Protein AF-A0A060PS34-F1 (afdb_monomer)

Mean predicted aligned error: 9.75 Å

Radius of gyration: 33.92 Å; Cα contacts (8 Å, |Δi|>4): 231; chains: 1; bounding box: 106×24×111 Å

Solvent-accessible surface area (backbone atoms only — not comparable to full-atom values): 15757 Å² total; per-residue (Å²): 117,66,81,77,48,47,64,62,46,52,52,22,49,54,54,48,53,53,52,50,52,54,50,46,57,50,50,55,51,50,53,51,53,51,54,52,48,52,51,50,54,53,50,33,39,52,54,51,46,54,48,45,56,51,53,38,53,49,50,40,55,49,53,69,66,45,50,89,89,44,41,51,56,49,42,56,68,56,30,25,78,90,42,47,45,42,52,49,53,54,34,50,52,48,44,67,53,43,48,65,59,46,52,50,47,16,50,51,23,43,52,50,47,50,54,50,53,51,47,55,57,53,53,71,68,36,50,72,66,28,44,49,46,35,40,72,30,51,49,64,30,78,65,59,48,49,53,37,49,55,45,29,51,50,24,42,64,50,66,96,73,58,58,52,76,69,61,55,68,52,73,81,49,61,56,69,60,53,51,60,66,36,33,68,78,66,67,59,61,70,81,66,58,76,78,53,58,70,71,60,54,52,53,51,50,53,51,42,36,52,54,51,37,54,49,42,51,50,43,41,50,50,46,45,53,46,54,67,36,59,65,62,36,40,52,65,71,37,48,54,54,55,48,47,52,52,36,52,52,55,49,52,55,26,47,53,37,33,53,56,48,46,54,52,52,50,53,52,49,51,54,52,51,54,52,54,61,57,58,77,69,68,75,77,76,77,80,78,77,87,132

Sequence (291 aa):
MVYRQMPPAKQALQDINREMEYLNKTLEKRRKDIQDLNKEISQARIHLREFIIRYFSDLIRQVLGTSLETFNDFVTREIGDEYINMETRVKNEFEKQTQGISNEIAKIGTTFNADMSSFEKHAGALGKIGINLLKQSGFINATNIKL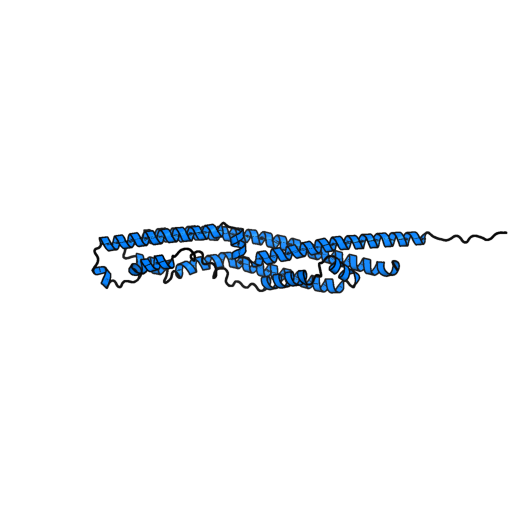ARDGIVAVGKFVGIDLALKFKPWGAVNLAGSINKALPLIGLAFEVWDSWKESQKIEKLEKAKEEMKSNFEEAKEQMIEFINDETRFKQTCFPMALELEKCIQTCEESVKKTQECAQGLEKWIQTGEDFIKGEDFIEVEPKRGMN

InterPro domains:
  IPR040576 Dynamin-like helical domain [PF18709] (2-263)

pLDDT: mean 80.73, std 15.39, range [42.91, 98.5]

Secondary structure (DSSP, 8-state):
-HHHHHHHHHHHHHHHHHHHHHHHHHHHHHHHHHHHHHHHHHHHHHHHHHHHHHHHHHHHHHHHH--TTTHHHHIIIII-GGGHHHHHHHHHHHHHHHHHHHHHHHHHHHHHHHHHHHHHHHHTTSHHHHHHHHHHTTTT-HHHHHHHHHHHHHHHT--S-SHHHH--GGGSS-HHHHHHHHHHHHH--HHHHTTS-HHHHHHHHHHHHHHHHHHHHHHHHHHHHHHH-HHHHHHHH-HHHHHHHHHHHHHHHHHHHHHHHHHHHHHHHHHHHHHHHHHTT----------

Nearest PDB structures (foldseek):
  4aur-assembly1_A  TM=6.061E-01  e=5.543E-06  Escherichia coli ETEC H10407
  7a0g-assembly1_GGG  TM=2.548E-01  e=6.048E-02  Serratia marcescens
  7a0g-assembly1_EEE  TM=2.205E-01  e=5.075E-02  Serratia marcescens
  6h2f-assembly1_G  TM=2.190E-01  e=5.302E-02  Aeromonas hydrophila subsp. hydrophila AL09-71
  2d1l-assembly1_A  TM=2.178E-01  e=5.662E-01 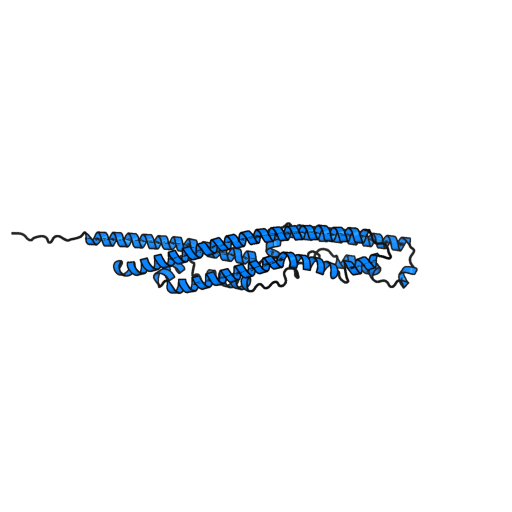 Mus musculus

Structure (mmCIF, N/CA/C/O backbone):
data_AF-A0A060PS34-F1
#
_entry.id   AF-A0A060PS34-F1
#
loop_
_atom_site.group_PDB
_atom_site.id
_atom_site.type_symbol
_atom_site.label_atom_id
_atom_site.label_alt_id
_atom_site.label_comp_id
_atom_site.label_asym_id
_atom_site.label_entity_id
_atom_site.label_seq_id
_atom_site.pdbx_PDB_ins_code
_atom_site.Cartn_x
_atom_site.Cartn_y
_atom_site.Cartn_z
_atom_site.occupancy
_atom_site.B_iso_or_equiv
_atom_site.auth_seq_id
_atom_site.auth_comp_id
_atom_site.auth_asym_id
_atom_site.auth_atom_id
_atom_site.pdbx_PDB_model_num
ATOM 1 N N . MET A 1 1 ? 32.633 -7.534 -44.579 1.00 60.66 1 MET A N 1
ATOM 2 C CA . MET A 1 1 ? 31.430 -7.806 -43.748 1.00 60.66 1 MET A CA 1
ATOM 3 C C . MET A 1 1 ? 31.218 -6.725 -42.683 1.00 60.66 1 MET A C 1
ATOM 5 O O . MET A 1 1 ? 30.099 -6.239 -42.578 1.00 60.66 1 MET A O 1
ATOM 9 N N . VAL A 1 2 ? 32.276 -6.290 -41.980 1.00 69.50 2 VAL A N 1
ATOM 10 C CA . VAL A 1 2 ? 32.255 -5.211 -40.964 1.00 69.50 2 VAL A CA 1
ATOM 11 C C . VAL A 1 2 ? 31.764 -3.861 -41.522 1.00 69.50 2 VAL A C 1
ATOM 13 O O . VAL A 1 2 ? 30.820 -3.297 -40.977 1.00 69.50 2 VAL A O 1
ATOM 16 N N . TYR A 1 3 ? 32.274 -3.415 -42.681 1.00 74.88 3 TYR A N 1
ATOM 17 C CA . TYR A 1 3 ? 31.850 -2.165 -43.346 1.00 74.88 3 TYR A CA 1
ATOM 18 C C . TYR A 1 3 ? 30.328 -2.013 -43.530 1.00 74.88 3 TYR A C 1
ATOM 20 O O . TYR A 1 3 ? 29.787 -0.927 -43.353 1.00 74.88 3 TYR A O 1
ATOM 28 N N . ARG A 1 4 ? 29.611 -3.099 -43.862 1.00 82.75 4 ARG A N 1
ATOM 29 C CA . ARG A 1 4 ? 28.153 -3.058 -44.097 1.00 82.75 4 ARG A CA 1
ATOM 30 C C . ARG A 1 4 ? 27.330 -3.028 -42.805 1.00 82.75 4 ARG A C 1
ATOM 32 O O . ARG A 1 4 ? 26.174 -2.628 -42.845 1.00 82.75 4 ARG A O 1
ATOM 39 N N . GLN A 1 5 ? 27.900 -3.475 -41.686 1.00 84.88 5 GLN A N 1
ATOM 40 C CA . GLN A 1 5 ? 27.206 -3.577 -40.397 1.00 84.88 5 GLN A CA 1
ATOM 41 C C . GLN A 1 5 ? 27.443 -2.358 -39.495 1.00 84.88 5 GLN A C 1
ATOM 43 O O . GLN A 1 5 ? 26.646 -2.120 -38.593 1.00 84.88 5 GLN A O 1
ATOM 48 N N . MET A 1 6 ? 28.482 -1.552 -39.746 1.00 87.12 6 MET A N 1
ATOM 49 C CA . MET A 1 6 ? 28.769 -0.367 -38.927 1.00 87.12 6 MET A CA 1
ATOM 50 C C . MET A 1 6 ? 27.673 0.711 -38.965 1.00 87.12 6 MET A C 1
ATOM 52 O O . MET A 1 6 ? 27.262 1.131 -37.885 1.00 87.12 6 MET A O 1
ATOM 56 N N . PRO A 1 7 ? 27.160 1.165 -40.131 1.00 90.38 7 PRO A N 1
ATOM 57 C CA . PRO A 1 7 ? 26.115 2.191 -40.146 1.00 90.38 7 PRO A CA 1
ATOM 58 C C . PRO A 1 7 ? 24.850 1.811 -39.351 1.00 90.38 7 PRO A C 1
ATOM 60 O O . PRO A 1 7 ? 24.453 2.593 -38.487 1.00 90.38 7 PRO A O 1
ATOM 63 N N . PRO A 1 8 ? 24.239 0.619 -39.536 1.00 89.94 8 PRO A N 1
ATOM 64 C CA . PRO A 1 8 ? 23.069 0.244 -38.744 1.00 89.94 8 PRO A CA 1
ATOM 65 C C . PRO A 1 8 ? 23.403 -0.014 -37.266 1.00 89.94 8 PRO A C 1
ATOM 67 O O . PRO A 1 8 ? 22.544 0.204 -36.417 1.00 89.94 8 PRO A O 1
ATOM 70 N N . ALA A 1 9 ? 24.627 -0.444 -36.930 1.00 89.69 9 ALA A N 1
ATOM 71 C CA . ALA A 1 9 ? 25.056 -0.604 -35.539 1.00 89.69 9 ALA A CA 1
ATOM 72 C C . ALA A 1 9 ? 25.176 0.743 -34.810 1.00 89.69 9 ALA A C 1
ATOM 74 O O . ALA A 1 9 ? 24.712 0.861 -33.679 1.00 89.69 9 ALA A O 1
ATOM 75 N N . LYS A 1 10 ? 25.739 1.766 -35.468 1.00 91.94 10 LYS A N 1
ATOM 76 C CA . LYS A 1 10 ? 25.814 3.137 -34.938 1.00 91.94 10 LYS A CA 1
ATOM 77 C C . LYS A 1 10 ? 24.431 3.725 -34.697 1.00 91.94 10 LYS A C 1
ATOM 79 O O . LYS A 1 10 ? 24.190 4.263 -33.622 1.00 91.94 10 LYS A O 1
ATOM 84 N N . GLN A 1 11 ? 23.529 3.568 -35.666 1.00 91.81 11 GLN A N 1
ATOM 85 C CA . GLN A 1 11 ? 22.147 4.022 -35.531 1.00 91.81 11 GLN A CA 1
ATOM 86 C C . GLN A 1 11 ? 21.456 3.334 -34.344 1.00 91.81 11 GLN A C 1
ATOM 88 O O . GLN A 1 11 ? 20.926 4.006 -33.467 1.00 91.81 11 GLN A O 1
ATOM 93 N N . ALA A 1 12 ? 21.546 2.002 -34.255 1.00 90.75 12 ALA A N 1
ATOM 94 C CA . ALA A 1 12 ? 20.953 1.248 -33.152 1.00 90.75 12 ALA A CA 1
ATOM 95 C C . ALA A 1 12 ? 21.525 1.650 -31.781 1.00 90.75 12 ALA A C 1
ATOM 97 O O . ALA A 1 12 ? 20.771 1.746 -30.816 1.00 90.75 12 ALA A O 1
ATOM 98 N N . LEU A 1 13 ? 22.837 1.899 -31.688 1.00 92.56 13 LEU A N 1
ATOM 99 C CA . LEU A 1 13 ? 23.475 2.366 -30.456 1.00 92.56 13 LEU A CA 1
ATOM 100 C C . LEU A 1 13 ? 22.963 3.754 -30.044 1.00 92.56 13 LEU A C 1
ATOM 102 O O . LEU A 1 13 ? 22.638 3.959 -28.877 1.00 92.56 13 LEU A O 1
ATOM 106 N N . GLN A 1 14 ? 22.864 4.691 -30.992 1.00 93.12 14 GLN A N 1
ATOM 107 C CA . GLN A 1 14 ? 22.327 6.030 -30.738 1.00 93.12 14 GLN A CA 1
ATOM 108 C C . GLN A 1 14 ? 20.876 5.973 -30.254 1.00 93.12 14 GLN A C 1
ATOM 110 O O . GLN A 1 14 ? 20.544 6.591 -29.240 1.00 93.12 14 GLN A O 1
ATOM 115 N N . ASP A 1 15 ? 20.034 5.196 -30.936 1.00 91.31 15 ASP A N 1
ATOM 116 C CA . ASP A 1 15 ? 18.619 5.074 -30.591 1.00 91.31 15 ASP A CA 1
ATOM 117 C C . ASP A 1 15 ? 18.430 4.404 -29.218 1.00 91.31 15 ASP A C 1
ATOM 119 O O . ASP A 1 15 ? 17.660 4.895 -28.394 1.00 91.31 15 ASP A O 1
ATOM 123 N N . ILE A 1 16 ? 19.189 3.342 -28.912 1.00 91.00 16 ILE A N 1
ATOM 124 C CA . ILE A 1 16 ? 19.159 2.693 -27.590 1.00 91.00 16 ILE A CA 1
ATOM 125 C C . ILE A 1 16 ? 19.606 3.649 -26.489 1.00 91.00 16 ILE A C 1
ATOM 127 O O . ILE A 1 16 ? 18.944 3.728 -25.456 1.00 91.00 16 ILE A O 1
ATOM 131 N N . ASN A 1 17 ? 20.711 4.371 -26.682 1.00 92.44 17 ASN A N 1
ATOM 132 C CA . ASN A 1 17 ? 21.216 5.292 -25.666 1.00 92.44 17 ASN A CA 1
ATOM 133 C C . ASN A 1 17 ? 20.192 6.386 -25.352 1.00 92.44 17 ASN A C 1
ATOM 135 O O . ASN A 1 17 ? 19.955 6.682 -24.180 1.00 92.44 17 ASN A O 1
ATOM 139 N N . ARG A 1 18 ? 19.525 6.919 -26.382 1.00 91.75 18 ARG A N 1
ATOM 140 C CA . ARG A 1 18 ? 18.446 7.897 -26.222 1.00 91.75 18 ARG A CA 1
ATOM 141 C C . ARG A 1 18 ? 17.270 7.336 -25.418 1.00 91.75 18 ARG A C 1
ATOM 143 O O . ARG A 1 18 ? 16.795 7.998 -24.496 1.00 91.75 18 ARG A O 1
ATOM 150 N N . GLU A 1 19 ? 16.809 6.129 -25.742 1.00 89.19 19 GLU A N 1
ATOM 151 C CA . GLU A 1 19 ? 15.697 5.493 -25.024 1.00 89.19 19 GLU A CA 1
ATOM 152 C C . GLU A 1 19 ? 16.067 5.146 -23.572 1.00 89.19 19 GLU A C 1
ATOM 154 O O . GLU A 1 19 ? 15.269 5.370 -22.663 1.00 89.19 19 GLU A O 1
ATOM 159 N N . MET A 1 20 ? 17.292 4.669 -23.318 1.00 90.06 20 MET A N 1
ATOM 160 C CA . MET A 1 20 ? 17.775 4.390 -21.959 1.00 90.06 20 MET A CA 1
ATOM 161 C C . MET A 1 20 ? 17.919 5.662 -21.119 1.00 90.06 20 MET A C 1
ATOM 163 O O . MET A 1 20 ? 17.635 5.640 -19.922 1.00 90.06 20 MET A O 1
ATOM 167 N N . GLU A 1 21 ? 18.341 6.779 -21.714 1.00 92.31 21 GLU A N 1
ATOM 168 C CA . GLU A 1 21 ? 18.409 8.067 -21.021 1.00 92.31 21 GLU A CA 1
ATOM 169 C C . GLU A 1 21 ? 17.011 8.568 -20.630 1.00 92.31 21 GLU A C 1
ATOM 171 O O . GLU A 1 21 ? 16.792 8.977 -19.487 1.00 92.31 21 GLU A O 1
ATOM 176 N N . TYR A 1 22 ? 16.051 8.501 -21.559 1.00 90.50 22 TYR A N 1
ATOM 177 C CA . TYR A 1 22 ? 14.661 8.863 -21.287 1.00 90.50 22 TYR A CA 1
ATOM 178 C C . TYR A 1 22 ? 14.065 7.995 -20.174 1.00 90.50 22 TYR A C 1
ATOM 180 O O . TYR A 1 22 ? 13.490 8.512 -19.215 1.00 90.50 22 TYR A O 1
ATOM 188 N N . LEU A 1 23 ? 14.253 6.679 -20.267 1.00 89.19 23 LEU A N 1
ATOM 189 C CA . LEU A 1 23 ? 13.725 5.735 -19.296 1.00 89.19 23 LEU A CA 1
ATOM 190 C C . LEU A 1 23 ? 14.360 5.916 -17.909 1.00 89.19 23 LEU A C 1
ATOM 192 O O . LEU A 1 23 ? 13.640 5.890 -16.914 1.00 89.19 23 LEU A O 1
ATOM 196 N N . ASN A 1 24 ? 15.666 6.191 -17.823 1.00 91.19 24 ASN A N 1
ATOM 197 C CA . ASN A 1 24 ? 16.319 6.526 -16.553 1.00 91.19 24 ASN A CA 1
ATOM 198 C C . ASN A 1 24 ? 15.714 7.771 -15.899 1.00 91.19 24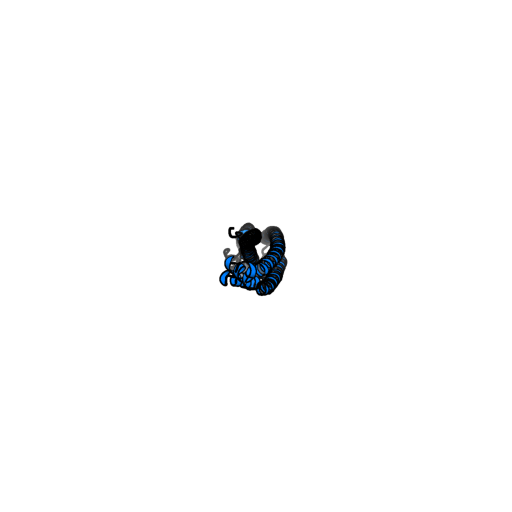 ASN A C 1
ATOM 200 O O . ASN A 1 24 ? 15.366 7.722 -14.723 1.00 91.19 24 ASN A O 1
ATOM 204 N N . LYS A 1 25 ? 15.516 8.858 -16.656 1.00 93.19 25 LYS A N 1
ATOM 205 C CA . LYS A 1 25 ? 14.870 10.082 -16.143 1.00 93.19 25 LYS A CA 1
ATOM 206 C C . LYS A 1 25 ? 13.463 9.801 -15.612 1.00 93.19 25 LYS A C 1
ATOM 208 O O . LYS A 1 25 ? 13.062 10.333 -14.576 1.00 93.19 25 LYS A O 1
ATOM 213 N N . THR A 1 26 ? 12.714 8.945 -16.303 1.00 90.50 26 THR A N 1
ATOM 214 C CA . THR A 1 26 ? 11.402 8.488 -15.841 1.00 90.50 26 THR A CA 1
ATOM 215 C C . THR A 1 26 ? 11.514 7.706 -14.534 1.00 90.50 26 THR A C 1
ATOM 217 O O . THR A 1 26 ? 10.794 8.013 -13.589 1.00 90.50 26 THR A O 1
ATOM 220 N N . LEU A 1 27 ? 12.426 6.737 -14.439 1.00 91.12 27 LEU A N 1
ATOM 221 C CA . LEU A 1 27 ? 12.608 5.913 -13.239 1.00 91.12 27 LEU A CA 1
ATOM 222 C C . LEU A 1 27 ? 13.081 6.736 -12.033 1.00 91.12 27 LEU A C 1
ATOM 224 O O . LEU A 1 27 ? 12.557 6.561 -10.937 1.00 91.12 27 LEU A O 1
ATOM 228 N N . GLU A 1 28 ? 13.971 7.710 -12.230 1.00 94.81 28 GLU A N 1
ATOM 229 C CA . GLU A 1 28 ? 14.359 8.678 -11.194 1.00 94.81 28 GLU A CA 1
ATOM 230 C C . GLU A 1 28 ? 13.154 9.459 -10.660 1.00 94.81 28 GLU A C 1
ATOM 232 O O . GLU A 1 28 ? 12.988 9.606 -9.446 1.00 94.81 28 GLU A O 1
ATOM 237 N N . LYS A 1 29 ? 12.267 9.911 -11.556 1.00 94.81 29 LYS A N 1
ATOM 238 C CA . LYS A 1 29 ? 11.015 10.558 -11.159 1.00 94.81 29 LYS A CA 1
ATOM 239 C C . LYS A 1 29 ? 10.118 9.603 -10.368 1.00 94.81 29 LYS A C 1
ATOM 241 O O . LYS A 1 29 ? 9.616 9.995 -9.320 1.00 94.81 29 LYS A O 1
ATOM 246 N N . ARG A 1 30 ? 9.962 8.347 -10.805 1.00 91.88 30 ARG A N 1
ATOM 247 C CA . ARG A 1 30 ? 9.149 7.347 -10.088 1.00 91.88 30 ARG A CA 1
ATOM 248 C C . ARG A 1 30 ? 9.718 6.995 -8.718 1.00 91.88 30 ARG A C 1
ATOM 250 O O . ARG A 1 30 ? 8.948 6.864 -7.776 1.00 91.88 30 ARG A O 1
ATOM 257 N N . ARG A 1 31 ? 11.043 6.925 -8.560 1.00 93.81 31 ARG A N 1
ATOM 258 C CA . ARG A 1 31 ? 11.682 6.782 -7.240 1.00 93.81 31 ARG A CA 1
ATOM 259 C C . ARG A 1 31 ? 11.315 7.927 -6.308 1.00 93.81 31 ARG A C 1
ATOM 261 O O . ARG A 1 31 ? 11.028 7.684 -5.139 1.00 93.81 31 ARG A O 1
ATOM 268 N N . LYS A 1 32 ? 11.305 9.161 -6.813 1.00 96.25 32 LYS A N 1
ATOM 269 C CA . LYS A 1 32 ? 10.876 10.319 -6.027 1.00 96.25 32 LYS A CA 1
ATOM 270 C C . LYS A 1 32 ? 9.395 10.223 -5.650 1.00 96.25 32 LYS A C 1
ATOM 272 O O . LYS A 1 32 ? 9.074 10.405 -4.481 1.00 96.25 32 LYS A O 1
ATOM 277 N N . ASP A 1 33 ? 8.533 9.852 -6.597 1.00 95.25 33 ASP A N 1
ATOM 278 C CA . ASP A 1 33 ? 7.103 9.635 -6.340 1.00 95.25 33 ASP A CA 1
ATOM 279 C C . ASP A 1 33 ? 6.894 8.580 -5.224 1.00 95.25 33 ASP A C 1
ATOM 281 O O . ASP A 1 33 ? 6.124 8.795 -4.292 1.00 95.25 33 ASP A O 1
ATOM 285 N N . ILE A 1 34 ? 7.644 7.470 -5.253 1.00 93.19 34 ILE A N 1
ATOM 286 C CA . ILE A 1 34 ? 7.642 6.438 -4.201 1.00 93.19 34 ILE A CA 1
ATOM 287 C C . ILE A 1 34 ? 8.139 6.979 -2.850 1.00 93.19 34 ILE A C 1
ATOM 289 O O . ILE A 1 34 ? 7.580 6.659 -1.800 1.00 93.19 34 ILE A O 1
ATOM 293 N N . GLN A 1 35 ? 9.207 7.779 -2.837 1.00 95.56 35 GLN A N 1
ATOM 294 C CA . GLN A 1 35 ? 9.715 8.383 -1.602 1.00 95.56 35 GLN A CA 1
ATOM 295 C C . GLN A 1 35 ? 8.683 9.313 -0.966 1.00 95.56 35 GLN A C 1
ATOM 297 O O . GLN A 1 35 ? 8.526 9.305 0.254 1.00 95.56 35 GLN A O 1
ATOM 302 N N . ASP A 1 36 ? 7.980 10.096 -1.780 1.00 96.94 36 ASP A N 1
ATOM 303 C CA . ASP A 1 36 ? 6.932 10.991 -1.306 1.00 96.94 36 ASP A CA 1
ATOM 304 C C . ASP A 1 36 ? 5.713 10.196 -0.803 1.00 96.94 36 ASP A C 1
ATOM 306 O O . ASP A 1 36 ? 5.251 10.463 0.307 1.00 96.94 36 ASP A O 1
ATOM 310 N N . LEU A 1 37 ? 5.306 9.117 -1.488 1.00 95.31 37 LEU A N 1
ATOM 311 C CA . LEU A 1 37 ? 4.296 8.175 -0.977 1.00 95.31 37 LEU A CA 1
ATOM 312 C C . LEU A 1 37 ? 4.668 7.593 0.394 1.00 95.31 37 LEU A C 1
ATOM 314 O O . LEU A 1 37 ? 3.829 7.526 1.289 1.00 95.31 37 LEU A O 1
ATOM 318 N N . ASN A 1 38 ? 5.924 7.185 0.597 1.00 95.19 38 ASN A N 1
ATOM 319 C CA . ASN A 1 38 ? 6.366 6.645 1.887 1.00 95.19 38 ASN A CA 1
ATOM 320 C C . ASN A 1 38 ? 6.264 7.690 3.016 1.00 95.19 38 ASN A C 1
ATOM 322 O O . ASN A 1 38 ? 5.924 7.344 4.150 1.00 95.19 38 ASN A O 1
ATOM 326 N N . LYS A 1 39 ? 6.485 8.979 2.716 1.00 97.38 39 LYS A N 1
ATOM 327 C CA . LYS A 1 39 ? 6.254 10.065 3.684 1.00 97.38 39 LYS A CA 1
ATOM 328 C C . LYS A 1 39 ? 4.769 10.223 3.997 1.00 97.38 39 LYS A C 1
ATOM 330 O O . LYS A 1 39 ? 4.425 10.348 5.169 1.00 97.38 39 LYS A O 1
ATOM 335 N N . GLU A 1 40 ? 3.899 10.186 2.989 1.00 96.75 40 GLU A N 1
ATOM 336 C CA . GLU A 1 40 ? 2.447 10.270 3.190 1.00 96.75 40 GLU A CA 1
ATOM 337 C C . GLU A 1 40 ? 1.914 9.094 4.017 1.00 96.75 40 GLU A C 1
ATOM 339 O O . GLU A 1 40 ? 1.155 9.305 4.961 1.00 96.75 40 GLU A O 1
ATOM 344 N N . ILE A 1 41 ? 2.379 7.868 3.747 1.00 95.00 41 ILE A N 1
ATOM 345 C CA . ILE A 1 41 ? 2.056 6.673 4.545 1.00 95.00 41 ILE A CA 1
ATOM 346 C C . ILE A 1 41 ? 2.485 6.867 6.003 1.00 95.00 41 ILE A C 1
ATOM 348 O O . ILE A 1 41 ? 1.725 6.553 6.921 1.00 95.00 41 ILE A O 1
ATOM 352 N N . SER A 1 42 ? 3.680 7.414 6.236 1.00 97.38 42 SER A N 1
ATOM 353 C CA . SER A 1 42 ? 4.163 7.716 7.587 1.00 97.38 42 SER A CA 1
ATOM 354 C C . SER A 1 42 ? 3.273 8.741 8.305 1.00 97.38 42 SER A C 1
ATOM 356 O O . SER A 1 42 ? 2.900 8.531 9.459 1.00 97.38 42 SER A O 1
ATOM 358 N N . GLN A 1 43 ? 2.840 9.801 7.613 1.00 98.00 43 GLN A N 1
ATOM 359 C CA . GLN A 1 43 ? 1.912 10.790 8.176 1.00 98.00 43 GLN A CA 1
ATOM 360 C C . GLN A 1 43 ? 0.529 10.200 8.472 1.00 98.00 43 GLN A C 1
ATOM 362 O O . GLN A 1 43 ? -0.000 10.402 9.564 1.00 98.00 43 GLN A O 1
ATOM 367 N N . ALA A 1 44 ? -0.030 9.400 7.560 1.00 95.81 44 ALA A N 1
ATOM 368 C CA . ALA A 1 44 ? -1.297 8.707 7.784 1.00 95.81 44 ALA A CA 1
ATOM 369 C C . ALA A 1 44 ? -1.244 7.822 9.040 1.00 95.81 44 ALA A C 1
ATOM 371 O O . ALA A 1 44 ? -2.179 7.822 9.839 1.00 95.81 44 ALA A O 1
ATOM 372 N N . ARG A 1 45 ? -0.125 7.122 9.277 1.00 96.06 45 ARG A N 1
ATOM 373 C CA . ARG A 1 45 ? 0.081 6.328 10.501 1.00 96.06 45 ARG A CA 1
ATOM 374 C C . ARG A 1 45 ? 0.081 7.184 11.762 1.00 96.06 45 ARG A C 1
ATOM 376 O O . ARG A 1 45 ? -0.470 6.756 12.774 1.00 96.06 45 ARG A O 1
ATOM 383 N N . ILE A 1 46 ? 0.697 8.366 11.730 1.00 98.12 46 ILE A N 1
ATOM 384 C CA . ILE A 1 46 ? 0.695 9.295 12.870 1.00 98.12 46 ILE A CA 1
ATOM 385 C C . ILE A 1 46 ? -0.740 9.738 13.173 1.00 98.12 46 ILE A C 1
ATOM 387 O O . ILE A 1 46 ? -1.194 9.574 14.304 1.00 98.12 46 ILE A O 1
ATOM 391 N N . HIS A 1 47 ? -1.484 10.194 12.163 1.00 98.00 47 HIS A N 1
ATOM 392 C CA . HIS A 1 47 ? -2.871 10.631 12.346 1.00 98.00 47 HIS A CA 1
ATOM 393 C C . HIS A 1 47 ? -3.787 9.509 12.842 1.00 98.00 47 HIS A C 1
ATOM 395 O O . HIS A 1 47 ? -4.584 9.723 13.755 1.00 98.00 47 HIS A O 1
ATOM 401 N N . LEU A 1 48 ? -3.653 8.298 12.291 1.00 95.44 48 LEU A N 1
ATOM 402 C CA . LEU A 1 48 ? -4.416 7.139 12.758 1.00 95.44 48 LEU A CA 1
ATOM 403 C C . LEU A 1 48 ? -4.098 6.822 14.218 1.00 95.44 48 LEU A C 1
ATOM 405 O O . LEU A 1 48 ? -5.009 6.602 15.008 1.00 95.44 48 LEU A O 1
ATOM 409 N N . ARG A 1 49 ? -2.820 6.853 14.608 1.00 96.88 49 ARG A N 1
ATOM 410 C CA . ARG A 1 49 ? -2.403 6.616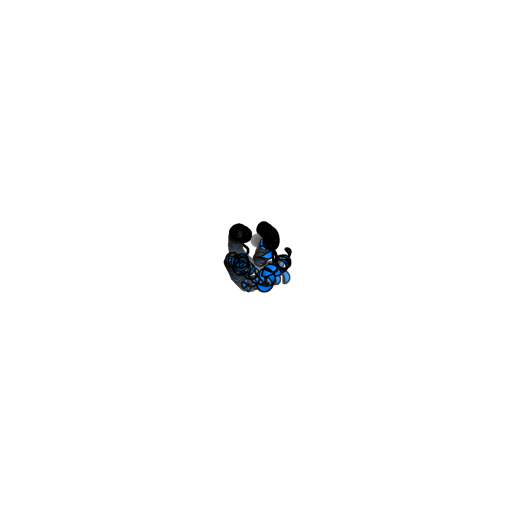 15.995 1.00 96.88 49 ARG A CA 1
ATOM 411 C C . ARG A 1 49 ? -3.026 7.629 16.953 1.00 96.88 49 ARG A C 1
ATOM 413 O O . ARG A 1 49 ? -3.552 7.242 17.994 1.00 96.88 49 ARG A O 1
ATOM 420 N N . GLU A 1 50 ? -2.995 8.910 16.597 1.00 98.44 50 GLU A N 1
ATOM 421 C CA . GLU A 1 50 ? -3.602 9.978 17.395 1.00 98.44 50 GLU A CA 1
ATOM 422 C C . GLU A 1 50 ? -5.117 9.812 17.516 1.00 98.44 50 GLU A C 1
ATOM 424 O O . GLU A 1 50 ? -5.663 9.942 18.615 1.00 98.44 50 GLU A O 1
ATOM 429 N N . PHE A 1 51 ? -5.790 9.487 16.410 1.00 97.56 51 PHE A N 1
ATOM 430 C CA . PHE A 1 51 ? -7.222 9.213 16.402 1.00 97.56 51 PHE A CA 1
ATOM 431 C C . PHE A 1 51 ? -7.574 8.027 17.304 1.00 97.56 51 PHE A C 1
ATOM 433 O O . PHE A 1 51 ? -8.428 8.174 18.174 1.00 97.56 51 PHE A O 1
ATOM 440 N N . ILE A 1 52 ? -6.895 6.884 17.153 1.00 94.69 52 ILE A N 1
ATOM 441 C CA . ILE A 1 52 ? -7.158 5.671 17.941 1.00 94.69 52 ILE A CA 1
ATOM 442 C C . ILE A 1 52 ? -6.949 5.929 19.435 1.00 94.69 52 ILE A C 1
ATOM 444 O O . ILE A 1 52 ? -7.808 5.576 20.243 1.00 94.69 52 ILE A O 1
ATOM 448 N N . ILE A 1 53 ? -5.853 6.597 19.815 1.00 97.69 53 ILE A N 1
ATOM 449 C CA . ILE A 1 53 ? -5.587 6.941 21.217 1.00 97.69 53 ILE A CA 1
ATOM 450 C C . ILE A 1 53 ? -6.723 7.793 21.783 1.00 97.69 53 ILE A C 1
ATOM 452 O O . ILE A 1 53 ? -7.238 7.471 22.854 1.00 97.69 53 ILE A O 1
ATOM 456 N N . ARG A 1 54 ? -7.126 8.862 21.086 1.00 98.50 54 ARG A N 1
ATOM 457 C CA . ARG A 1 54 ? -8.184 9.765 21.563 1.00 98.50 54 ARG A CA 1
ATOM 458 C C . ARG A 1 54 ? -9.537 9.069 21.622 1.00 98.50 54 ARG A C 1
ATOM 460 O O . ARG A 1 54 ? -10.164 9.068 22.674 1.00 98.50 54 ARG A O 1
ATOM 467 N N . TYR A 1 55 ? -9.943 8.427 20.530 1.00 97.12 55 TYR A N 1
ATOM 468 C CA . TYR A 1 55 ? -11.253 7.803 20.399 1.00 97.12 55 TYR A CA 1
ATOM 469 C C . TYR A 1 55 ? -11.494 6.738 21.474 1.00 97.12 55 TYR A C 1
ATOM 471 O O . TYR A 1 55 ? -12.480 6.816 22.204 1.00 97.12 55 TYR A O 1
ATOM 479 N N . PHE A 1 56 ? -10.564 5.796 21.652 1.00 94.62 56 PHE A N 1
ATOM 480 C CA . PHE A 1 56 ? -10.728 4.750 22.663 1.00 94.62 56 PHE A CA 1
ATOM 481 C C . PHE A 1 56 ? -10.584 5.278 24.094 1.00 94.62 56 PHE A C 1
ATOM 483 O O . PHE A 1 56 ? -11.285 4.803 24.985 1.00 94.62 56 PHE A O 1
ATOM 490 N N . SER A 1 57 ? -9.738 6.286 24.333 1.00 97.38 57 SER A N 1
ATOM 491 C CA . SER A 1 57 ? -9.666 6.929 25.654 1.00 97.38 57 SER A CA 1
ATOM 492 C C . SER A 1 57 ? -10.977 7.638 26.006 1.00 97.38 57 SER A C 1
ATOM 494 O O . SER A 1 57 ? -11.418 7.579 27.153 1.00 97.38 57 SER A O 1
ATOM 496 N N . ASP A 1 58 ? -11.634 8.258 25.024 1.00 98.31 58 ASP A N 1
ATOM 497 C CA . ASP A 1 58 ? -12.947 8.872 25.203 1.00 98.31 58 ASP A CA 1
ATOM 498 C C . ASP A 1 58 ? -14.055 7.838 25.418 1.00 98.31 58 ASP A C 1
ATOM 500 O O . ASP A 1 58 ? -14.919 8.071 26.262 1.00 98.31 58 ASP A O 1
ATOM 504 N N . LEU A 1 59 ? -14.034 6.693 24.726 1.00 94.94 59 LEU A N 1
ATOM 505 C CA . LEU A 1 59 ? -14.967 5.589 24.991 1.00 94.94 59 LEU A CA 1
ATOM 506 C C . LEU A 1 59 ? -14.818 5.056 26.421 1.00 94.94 59 LEU A C 1
ATOM 508 O O . LEU A 1 59 ? -15.816 4.905 27.122 1.00 94.94 59 LEU A O 1
ATOM 512 N N . ILE A 1 60 ? -13.579 4.835 26.877 1.00 95.75 60 ILE A N 1
ATOM 513 C CA . ILE A 1 60 ? -13.281 4.394 28.248 1.00 95.75 60 ILE A CA 1
ATOM 514 C C . ILE A 1 60 ? -13.781 5.427 29.265 1.00 95.75 60 ILE A C 1
ATOM 516 O O . ILE A 1 60 ? -14.468 5.085 30.225 1.00 95.75 60 ILE A O 1
ATOM 520 N N . ARG A 1 61 ? -13.482 6.712 29.051 1.00 98.19 61 ARG A N 1
ATOM 521 C CA . ARG A 1 61 ? -13.933 7.784 29.947 1.00 98.19 61 ARG A CA 1
ATOM 522 C C . ARG A 1 61 ? -15.458 7.872 30.002 1.00 98.19 61 ARG A C 1
ATOM 524 O O . ARG A 1 61 ? -16.011 8.088 31.077 1.00 98.19 61 ARG A O 1
ATOM 531 N N . GLN A 1 62 ? -16.127 7.729 28.859 1.00 96.69 62 GLN A N 1
ATOM 532 C CA . GLN A 1 62 ? -17.582 7.779 28.776 1.00 96.69 62 GLN A CA 1
ATOM 533 C C . GLN A 1 62 ? -18.224 6.587 29.485 1.00 96.69 62 GLN A C 1
ATOM 535 O O . GLN A 1 62 ? -19.047 6.818 30.365 1.00 96.69 62 GLN A O 1
ATOM 540 N N . VAL A 1 63 ? -17.808 5.348 29.187 1.00 92.31 63 VAL A N 1
ATOM 541 C CA . VAL A 1 63 ? -18.396 4.147 29.807 1.00 92.31 63 VAL A CA 1
ATOM 542 C C . VAL A 1 63 ? -18.197 4.135 31.320 1.00 92.31 63 VAL A C 1
ATOM 544 O O . VAL A 1 63 ? -19.120 3.817 32.057 1.00 92.31 63 VAL A O 1
ATOM 547 N N . LEU A 1 64 ? -17.033 4.560 31.822 1.00 95.06 64 LEU A N 1
ATOM 548 C CA . LEU A 1 64 ? -16.788 4.653 33.265 1.00 95.06 64 LEU A CA 1
ATOM 549 C C . LEU A 1 64 ? -17.646 5.735 33.943 1.00 95.06 64 LEU A C 1
ATOM 551 O O . LEU A 1 64 ? -17.947 5.622 35.132 1.00 95.06 64 LEU A O 1
ATOM 555 N N . GLY A 1 65 ? -18.060 6.760 33.193 1.00 95.12 65 GLY A N 1
ATOM 556 C CA . GLY A 1 65 ? -18.882 7.867 33.678 1.00 95.12 65 GLY A CA 1
ATOM 557 C C . GLY A 1 65 ? -20.393 7.625 33.636 1.00 95.12 65 GLY A C 1
ATOM 558 O O . GLY A 1 65 ? -21.134 8.448 34.169 1.00 95.12 65 GLY A O 1
ATOM 559 N N . THR A 1 66 ? -20.873 6.538 33.024 1.00 91.94 66 THR A N 1
ATOM 560 C CA . THR A 1 66 ? -22.315 6.260 32.948 1.00 91.94 66 THR A CA 1
ATOM 561 C C . THR A 1 66 ? -22.885 5.761 34.276 1.00 91.94 66 THR A C 1
ATOM 563 O O . THR A 1 66 ? -22.244 4.983 34.993 1.00 91.94 66 THR A O 1
ATOM 566 N N . SER A 1 67 ? -24.129 6.154 34.533 1.00 89.19 67 SER A N 1
ATOM 567 C CA . SER A 1 67 ? -25.048 5.595 35.528 1.00 89.19 67 SER A CA 1
ATOM 568 C C . SER A 1 67 ? -25.958 4.524 34.908 1.00 89.19 67 SER A C 1
ATOM 570 O O . SER A 1 67 ? -25.923 4.293 33.698 1.00 89.19 67 SER A O 1
ATOM 572 N N . LEU A 1 68 ? -26.818 3.904 35.721 1.00 82.88 68 LEU A N 1
ATOM 573 C CA . LEU A 1 68 ? -27.832 2.949 35.254 1.00 82.88 68 LEU A CA 1
ATOM 574 C C . LEU A 1 68 ? -28.748 3.545 34.175 1.00 82.88 68 LEU A C 1
ATOM 576 O O . LEU A 1 68 ? -29.061 2.880 33.192 1.00 82.88 68 LEU A O 1
ATOM 580 N N . GLU A 1 69 ? -29.126 4.812 34.325 1.00 84.94 69 GLU A N 1
ATOM 581 C CA . GLU A 1 69 ? -30.042 5.517 33.424 1.00 84.94 69 GLU A CA 1
ATOM 582 C C . GLU A 1 69 ? -29.379 5.927 32.104 1.00 84.94 69 GLU A C 1
ATOM 584 O O . GLU A 1 69 ? -30.057 6.108 31.097 1.00 84.94 69 GLU A O 1
ATOM 589 N N . THR A 1 70 ? -28.055 6.099 32.103 1.00 89.06 70 THR A N 1
ATOM 590 C CA . THR A 1 70 ? -27.303 6.669 30.970 1.00 89.06 70 THR A CA 1
ATOM 591 C C . THR A 1 70 ? -26.452 5.644 30.224 1.00 89.06 70 THR A C 1
ATOM 593 O O . THR A 1 70 ? -26.004 5.916 29.111 1.00 89.06 70 THR A O 1
ATOM 596 N N . PHE A 1 71 ? -26.257 4.447 30.785 1.00 84.94 71 PHE A N 1
ATOM 597 C CA . PHE A 1 71 ? -25.470 3.381 30.161 1.00 84.94 71 PHE A CA 1
ATOM 598 C C . PHE A 1 71 ? -26.030 2.959 28.799 1.00 84.94 71 PHE A C 1
ATOM 600 O O . PHE A 1 71 ? -25.275 2.829 27.837 1.00 84.94 71 PHE A O 1
ATOM 607 N N . ASN A 1 72 ? -27.352 2.802 28.687 1.00 81.81 72 ASN A N 1
ATOM 608 C CA . ASN A 1 72 ? -27.967 2.379 27.429 1.00 81.81 72 ASN A CA 1
ATOM 609 C C . ASN A 1 72 ? -27.858 3.448 26.323 1.00 81.81 72 ASN A C 1
ATOM 611 O O . ASN A 1 72 ? -27.633 3.118 25.159 1.00 81.81 72 ASN A O 1
ATOM 615 N N . ASP A 1 73 ? -27.943 4.734 26.685 1.00 87.38 73 ASP A N 1
ATOM 616 C CA . ASP A 1 73 ? -27.707 5.837 25.741 1.00 87.38 73 ASP A CA 1
ATOM 617 C C . ASP A 1 73 ? -26.271 5.793 25.198 1.00 87.38 73 ASP A C 1
ATOM 619 O O . ASP A 1 73 ? -26.061 5.843 23.985 1.00 87.38 73 ASP A O 1
ATOM 623 N N . PHE A 1 74 ? -25.282 5.599 26.080 1.00 90.19 74 PHE A N 1
ATOM 624 C CA . PHE A 1 74 ? -23.886 5.424 25.675 1.00 90.19 74 PHE A CA 1
ATOM 625 C C . PHE A 1 74 ? -23.710 4.239 24.720 1.00 90.19 74 PHE A C 1
ATOM 627 O O . PHE A 1 74 ? -23.110 4.400 23.656 1.00 90.19 74 PHE A O 1
ATOM 634 N N . VAL A 1 75 ? -24.246 3.064 25.068 1.00 84.12 75 VAL A N 1
ATOM 635 C CA . VAL A 1 75 ? -24.135 1.868 24.223 1.00 84.12 75 VAL A CA 1
ATOM 636 C C . VAL A 1 75 ? -24.766 2.117 22.857 1.00 84.12 75 VAL A C 1
ATOM 638 O O . VAL A 1 75 ? -24.109 1.906 21.842 1.00 84.12 75 VAL A O 1
ATOM 641 N N . THR A 1 76 ? -25.991 2.636 22.811 1.00 83.69 76 THR A N 1
ATOM 642 C CA . THR A 1 76 ? -26.705 2.896 21.552 1.00 83.69 76 THR A CA 1
ATOM 643 C C . THR A 1 76 ? -25.948 3.897 20.675 1.00 83.69 76 THR A C 1
ATOM 645 O O . THR A 1 76 ? -25.774 3.683 19.473 1.00 83.69 76 THR A O 1
ATOM 648 N N . ARG A 1 77 ? -25.463 4.996 21.263 1.00 89.19 77 ARG A N 1
ATOM 649 C CA . ARG A 1 77 ? -24.868 6.112 20.517 1.00 89.19 77 ARG A CA 1
ATOM 650 C C . ARG A 1 77 ? -23.422 5.864 20.101 1.00 89.19 77 ARG A C 1
ATOM 652 O O . ARG A 1 77 ? -23.045 6.183 18.972 1.00 89.19 77 ARG A O 1
ATOM 659 N N . GLU A 1 78 ? -22.600 5.347 21.008 1.00 90.50 78 GLU A N 1
ATOM 660 C CA . GLU A 1 78 ? -21.159 5.211 20.781 1.00 90.50 78 GLU A CA 1
ATOM 661 C C . GLU A 1 78 ? -20.790 3.851 20.196 1.00 90.50 78 GLU A C 1
ATOM 663 O O . GLU A 1 78 ? -19.926 3.779 19.321 1.00 90.50 78 GLU A O 1
ATOM 668 N N . ILE A 1 79 ? -21.454 2.786 20.652 1.00 85.06 79 ILE A N 1
ATOM 669 C CA . ILE A 1 79 ? -21.119 1.410 20.278 1.00 85.06 79 ILE A CA 1
ATOM 670 C C . ILE A 1 79 ? -22.011 0.945 19.126 1.00 85.06 79 ILE A C 1
ATOM 672 O O . ILE A 1 79 ? -21.498 0.532 18.087 1.00 85.06 79 ILE A O 1
ATOM 676 N N . GLY A 1 80 ? -23.325 1.131 19.252 1.00 80.12 80 GLY A N 1
ATOM 677 C CA . GLY A 1 80 ? -24.334 0.638 18.318 1.00 80.12 80 GLY A CA 1
ATOM 678 C C . GLY A 1 80 ? -24.576 -0.867 18.451 1.00 80.12 80 GLY A C 1
ATOM 679 O O . GLY A 1 80 ? -23.766 -1.597 19.032 1.00 80.12 80 GLY A O 1
ATOM 680 N N . ASP A 1 81 ? -25.696 -1.325 17.892 1.00 73.25 81 ASP A N 1
ATOM 681 C CA . ASP A 1 81 ? -26.007 -2.752 17.788 1.00 73.25 81 ASP A CA 1
ATOM 682 C C . ASP A 1 81 ? -24.884 -3.467 17.049 1.00 73.25 81 ASP A C 1
ATOM 684 O O . ASP A 1 81 ? -24.412 -2.984 16.018 1.00 73.25 81 ASP A O 1
ATOM 688 N N . GLU A 1 82 ? -24.426 -4.587 17.611 1.00 70.19 82 GLU A N 1
ATOM 689 C CA . GLU A 1 82 ? -23.267 -5.313 17.089 1.00 70.19 82 GLU A CA 1
ATOM 690 C C . GLU A 1 82 ? -22.113 -4.357 16.739 1.00 70.19 82 GLU A C 1
ATOM 692 O O . GLU A 1 82 ? -21.544 -4.450 15.659 1.00 70.19 82 GLU A O 1
ATOM 697 N N . TYR A 1 83 ? -21.797 -3.397 17.629 1.00 76.25 83 TYR A N 1
ATOM 698 C CA . TYR A 1 83 ? -20.629 -2.500 17.543 1.00 76.25 83 TYR A CA 1
ATOM 699 C C . TYR A 1 83 ? -20.530 -1.655 16.255 1.00 76.25 83 TYR A C 1
ATOM 701 O O . TYR A 1 83 ? -19.480 -1.063 15.975 1.00 76.25 83 TYR A O 1
ATOM 709 N N . ILE A 1 84 ? -21.618 -1.539 15.489 1.00 77.38 84 ILE A N 1
ATOM 710 C CA . ILE A 1 84 ? -21.583 -0.969 14.142 1.00 77.38 84 ILE A CA 1
ATOM 711 C C . ILE A 1 84 ? -21.178 0.507 14.109 1.00 77.38 84 ILE A C 1
ATOM 713 O O . ILE A 1 84 ? -20.489 0.935 13.179 1.00 77.38 84 ILE A O 1
ATOM 717 N N . ASN A 1 85 ? -21.540 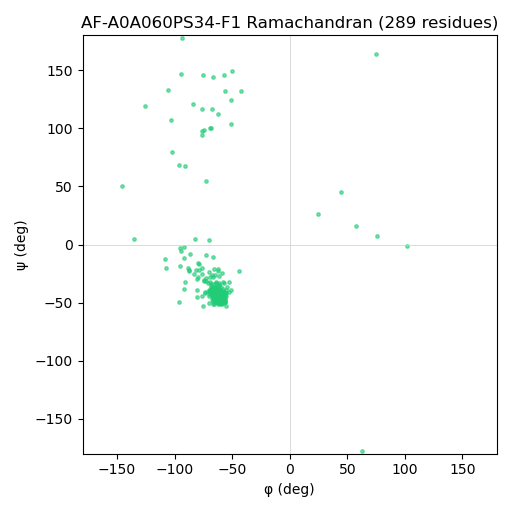1.294 15.127 1.00 85.56 85 ASN A N 1
ATOM 718 C CA . ASN A 1 85 ? -21.179 2.713 15.183 1.00 85.56 85 ASN A CA 1
ATOM 719 C C . ASN A 1 85 ? -19.676 2.877 15.429 1.00 85.56 85 ASN A C 1
ATOM 721 O O . ASN A 1 85 ? -19.029 3.700 14.775 1.00 85.56 85 ASN A O 1
ATOM 725 N N . MET A 1 86 ? -19.113 2.073 16.332 1.00 85.38 86 MET A N 1
ATOM 726 C CA . MET A 1 86 ? -17.682 2.073 16.630 1.00 85.38 86 MET A CA 1
ATOM 727 C C . MET A 1 86 ? -16.857 1.573 15.438 1.00 85.38 86 MET A C 1
ATOM 729 O O . MET A 1 86 ? -15.908 2.244 15.026 1.00 85.38 86 MET A O 1
ATOM 733 N N . GLU A 1 87 ? -17.247 0.439 14.846 1.00 80.81 87 GLU A N 1
ATOM 734 C CA . GLU A 1 87 ? -16.611 -0.122 13.648 1.00 80.81 87 GLU A CA 1
ATOM 735 C C . GLU A 1 87 ? -16.607 0.896 12.504 1.00 80.81 87 GLU A C 1
ATOM 737 O O . GLU A 1 87 ? -15.559 1.177 11.918 1.00 80.81 87 GLU A O 1
ATOM 742 N N . THR A 1 88 ? -17.757 1.520 12.240 1.00 84.50 88 THR A N 1
ATOM 743 C CA . THR A 1 88 ? -17.898 2.518 11.175 1.00 84.50 88 THR A CA 1
ATOM 744 C C . THR A 1 88 ? -17.002 3.732 11.412 1.00 84.50 88 THR A C 1
ATOM 746 O O . THR A 1 88 ? -16.351 4.200 10.481 1.00 84.50 88 THR A O 1
ATOM 749 N N . ARG A 1 89 ? -16.908 4.243 12.647 1.00 90.12 89 ARG A N 1
ATOM 750 C CA . ARG A 1 89 ? -16.041 5.393 12.967 1.00 90.12 89 ARG A CA 1
ATOM 751 C C . ARG A 1 89 ? -14.566 5.086 12.730 1.00 90.12 89 ARG A C 1
ATOM 753 O O . ARG A 1 89 ? -13.878 5.899 12.116 1.00 90.12 89 ARG A O 1
ATOM 760 N N . VAL A 1 90 ? -14.092 3.923 13.181 1.00 87.94 90 VAL A N 1
ATOM 761 C CA . VAL A 1 90 ? -12.703 3.498 12.955 1.00 87.94 90 VAL A CA 1
ATOM 762 C C . VAL A 1 90 ? -12.443 3.321 11.464 1.00 87.94 90 VAL A C 1
ATOM 764 O O . VAL A 1 90 ? -11.489 3.891 10.935 1.00 87.94 90 VAL A O 1
ATOM 767 N N . LYS A 1 91 ? -13.319 2.592 10.769 1.00 84.38 91 LYS A N 1
ATOM 768 C CA . LYS A 1 91 ? -13.214 2.352 9.330 1.00 84.38 91 LYS A CA 1
ATOM 769 C C . LYS A 1 91 ? -13.157 3.658 8.533 1.00 84.38 91 LYS A C 1
ATOM 771 O O . LYS A 1 91 ? -12.275 3.813 7.693 1.00 84.38 91 LYS A O 1
ATOM 776 N N . ASN A 1 92 ? -14.039 4.609 8.832 1.00 87.69 92 ASN A N 1
ATOM 777 C CA . ASN A 1 92 ? -14.080 5.901 8.150 1.00 87.69 92 ASN A CA 1
ATOM 778 C C . ASN A 1 92 ? -12.781 6.695 8.335 1.00 87.69 92 ASN A C 1
ATOM 780 O O . ASN A 1 92 ? -12.333 7.347 7.394 1.00 87.69 92 ASN A O 1
ATOM 784 N N . GLU A 1 93 ? -12.150 6.647 9.515 1.00 92.31 93 GLU A N 1
ATOM 785 C CA . GLU A 1 93 ? -10.863 7.325 9.699 1.00 92.31 93 GLU A CA 1
ATOM 786 C C . GLU A 1 93 ? -9.747 6.631 8.904 1.00 92.31 93 GLU A C 1
ATOM 788 O O . GLU A 1 93 ? -8.945 7.311 8.266 1.00 92.31 93 GLU A O 1
ATOM 793 N N . PHE A 1 94 ? -9.723 5.295 8.858 1.00 88.69 94 PHE A N 1
ATOM 794 C CA . PHE A 1 94 ? -8.807 4.566 7.974 1.00 88.69 94 PHE A CA 1
ATOM 795 C C . PHE A 1 94 ? -9.002 4.958 6.508 1.00 88.69 94 PHE A C 1
ATOM 797 O O . PHE A 1 94 ? -8.029 5.297 5.836 1.00 88.69 94 PHE A O 1
ATOM 804 N N . GLU A 1 95 ? -10.234 4.976 6.004 1.00 86.50 95 GLU A N 1
ATOM 805 C CA . GLU A 1 95 ? -10.527 5.401 4.629 1.00 86.50 95 GLU A CA 1
ATOM 806 C C . GLU A 1 95 ? -10.061 6.841 4.382 1.00 86.50 95 GLU A C 1
ATOM 808 O O . GLU A 1 95 ? -9.325 7.108 3.432 1.00 86.50 95 GLU A O 1
ATOM 813 N N . LYS A 1 96 ? -10.387 7.763 5.289 1.00 90.75 96 LYS A N 1
ATOM 814 C CA . LYS A 1 96 ? -9.983 9.170 5.208 1.00 90.75 96 LYS A CA 1
ATOM 815 C C . LYS A 1 96 ? -8.466 9.355 5.134 1.00 90.75 96 LYS A C 1
ATOM 817 O O . LYS A 1 96 ? -8.003 10.188 4.358 1.00 90.75 96 LYS A O 1
ATOM 822 N N . GLN A 1 97 ? -7.694 8.594 5.910 1.00 92.06 97 GLN A N 1
ATOM 823 C CA . GLN A 1 97 ? -6.231 8.708 5.932 1.00 92.06 97 GLN A CA 1
ATOM 824 C C . GLN A 1 97 ? -5.547 7.960 4.774 1.00 92.06 97 GLN A C 1
ATOM 826 O O . GLN A 1 97 ? -4.419 8.289 4.418 1.00 92.06 97 GLN A O 1
ATOM 831 N N . THR A 1 98 ? -6.203 6.967 4.162 1.00 88.00 98 THR A N 1
ATOM 832 C CA . THR A 1 98 ? -5.581 6.083 3.153 1.00 88.00 98 THR A CA 1
ATOM 833 C C . THR A 1 98 ? -6.044 6.342 1.716 1.00 88.00 98 THR A C 1
ATOM 835 O O . THR A 1 98 ? -5.329 5.991 0.772 1.00 88.00 98 THR A O 1
ATOM 838 N N . GLN A 1 99 ? -7.199 6.983 1.509 1.00 86.69 99 GLN A N 1
ATOM 839 C CA . GLN A 1 99 ? -7.781 7.182 0.177 1.00 86.69 99 GLN A CA 1
ATOM 840 C C . GLN A 1 99 ? -6.908 8.060 -0.729 1.00 86.69 99 GLN A C 1
ATOM 842 O O . GLN A 1 99 ? -6.704 7.724 -1.895 1.00 86.69 99 GLN A O 1
ATOM 847 N N . GLY A 1 100 ? -6.381 9.173 -0.207 1.00 90.19 100 GLY A N 1
ATOM 848 C CA . GLY A 1 100 ? -5.520 10.079 -0.978 1.00 90.19 100 GLY A CA 1
ATOM 849 C C . GLY A 1 100 ? -4.262 9.375 -1.488 1.00 90.19 100 GLY A C 1
ATOM 850 O O . GLY A 1 100 ? -3.966 9.414 -2.680 1.00 90.19 100 GLY A O 1
ATOM 851 N N . ILE A 1 101 ? -3.610 8.625 -0.600 1.00 92.00 101 ILE A N 1
ATOM 852 C CA . ILE A 1 101 ? -2.421 7.822 -0.902 1.00 92.00 101 ILE A CA 1
ATOM 853 C C . ILE A 1 101 ? -2.752 6.759 -1.957 1.00 92.00 101 ILE A C 1
ATOM 855 O O . ILE A 1 101 ? -2.019 6.585 -2.928 1.00 92.00 101 ILE A O 1
ATOM 859 N N . SER A 1 102 ? -3.890 6.075 -1.810 1.00 88.44 102 SER A N 1
ATOM 860 C CA . SER A 1 102 ? -4.349 5.066 -2.773 1.00 88.44 102 SER A CA 1
ATOM 861 C C . SER A 1 102 ? -4.566 5.654 -4.170 1.00 88.44 102 SER A C 1
ATOM 863 O O . SER A 1 102 ? -4.185 5.038 -5.167 1.00 88.44 102 SER A O 1
ATOM 865 N N . ASN A 1 103 ? -5.130 6.862 -4.253 1.00 89.00 103 ASN A N 1
ATOM 866 C CA . ASN A 1 103 ? -5.325 7.563 -5.521 1.00 89.00 103 ASN A CA 1
ATOM 867 C C . ASN A 1 103 ? -3.984 7.937 -6.173 1.00 89.00 103 ASN A C 1
ATOM 869 O O . ASN A 1 103 ? -3.821 7.766 -7.383 1.00 89.00 103 ASN A O 1
ATOM 873 N N . GLU A 1 104 ? -3.012 8.412 -5.391 1.00 91.50 104 GLU A N 1
ATOM 874 C CA . GLU A 1 104 ? -1.678 8.731 -5.910 1.00 91.50 104 GLU A CA 1
ATOM 875 C C . GLU A 1 104 ? -0.926 7.469 -6.363 1.00 91.50 104 GLU A C 1
ATOM 877 O O . GLU A 1 104 ? -0.339 7.480 -7.445 1.00 91.50 104 GLU A O 1
ATOM 882 N N . ILE A 1 105 ? -1.034 6.341 -5.647 1.00 90.38 105 ILE A N 1
ATOM 883 C CA . ILE A 1 105 ? -0.505 5.041 -6.103 1.00 90.38 105 ILE A CA 1
ATOM 884 C C . ILE A 1 105 ? -1.080 4.669 -7.479 1.00 90.38 105 ILE A C 1
ATOM 886 O O . ILE A 1 105 ? -0.323 4.348 -8.401 1.00 90.38 105 ILE A O 1
ATOM 890 N N . ALA A 1 106 ? -2.404 4.750 -7.651 1.00 86.56 106 ALA A N 1
ATOM 891 C CA . ALA A 1 106 ? -3.066 4.420 -8.915 1.00 86.56 106 ALA A CA 1
ATOM 892 C C . ALA A 1 106 ? -2.630 5.352 -10.061 1.00 86.56 106 ALA A C 1
ATOM 894 O O . ALA A 1 106 ? -2.402 4.910 -11.193 1.00 86.56 106 ALA A O 1
ATOM 895 N N . LYS A 1 107 ? -2.459 6.645 -9.772 1.00 90.69 107 LYS A N 1
ATOM 896 C CA . LYS A 1 107 ? -1.968 7.651 -10.721 1.00 90.69 107 LYS A CA 1
ATOM 897 C C . LYS A 1 107 ? -0.517 7.404 -11.125 1.00 90.69 107 LYS A C 1
ATOM 899 O O . LYS A 1 107 ? -0.208 7.472 -12.318 1.00 90.69 107 LYS A O 1
ATOM 904 N N . ILE A 1 108 ? 0.365 7.086 -10.177 1.00 90.31 108 ILE A N 1
ATOM 905 C CA . ILE A 1 108 ? 1.762 6.749 -10.473 1.00 90.31 108 ILE A CA 1
ATOM 906 C C . ILE A 1 108 ? 1.813 5.476 -11.315 1.00 90.31 108 ILE A C 1
ATOM 908 O O . ILE A 1 108 ? 2.461 5.484 -12.359 1.00 90.31 108 ILE A O 1
ATOM 912 N N . GLY A 1 109 ? 1.068 4.432 -10.939 1.00 88.00 109 GLY A N 1
ATOM 913 C CA . GLY A 1 109 ? 0.961 3.201 -11.724 1.00 88.00 109 GLY A CA 1
ATOM 914 C C . GLY A 1 109 ? 0.465 3.455 -13.149 1.00 88.00 109 GLY A C 1
ATOM 915 O O . GLY A 1 109 ? 1.098 3.031 -14.110 1.00 88.00 109 GLY A O 1
ATOM 916 N N . THR A 1 110 ? -0.610 4.228 -13.317 1.00 87.38 110 THR A N 1
ATOM 917 C CA . THR A 1 110 ? -1.155 4.567 -14.644 1.00 87.38 110 THR A CA 1
ATOM 918 C C . THR A 1 110 ? -0.157 5.346 -15.496 1.00 87.38 110 THR A C 1
ATOM 920 O O . THR A 1 110 ? 0.020 5.048 -16.678 1.00 87.38 110 THR A O 1
ATOM 923 N N . THR A 1 111 ? 0.523 6.331 -14.906 1.00 89.12 111 THR A N 1
ATOM 924 C CA . THR A 1 111 ? 1.504 7.137 -15.643 1.00 89.12 111 THR A CA 1
ATOM 925 C C . THR A 1 111 ? 2.730 6.299 -16.001 1.00 89.12 111 THR A C 1
ATOM 927 O O . THR A 1 111 ? 3.199 6.357 -17.131 1.00 89.12 111 THR A O 1
ATOM 930 N N . PHE A 1 112 ? 3.199 5.452 -15.083 1.00 89.19 112 PHE A N 1
ATOM 931 C CA . PHE A 1 112 ? 4.299 4.531 -15.346 1.00 89.19 112 PHE A CA 1
ATOM 932 C C . PHE A 1 112 ? 3.944 3.510 -16.439 1.00 89.19 112 PHE A C 1
ATOM 934 O O . PHE A 1 112 ? 4.765 3.235 -17.310 1.00 89.19 112 PHE A O 1
ATOM 941 N N . ASN A 1 113 ? 2.699 3.022 -16.481 1.00 84.94 113 ASN A N 1
ATOM 942 C CA . ASN A 1 113 ? 2.210 2.167 -17.566 1.00 84.94 113 ASN A CA 1
ATOM 943 C C . ASN A 1 113 ? 2.292 2.855 -18.933 1.00 84.94 113 ASN A C 1
ATOM 945 O O . ASN A 1 113 ? 2.647 2.231 -19.935 1.00 84.94 113 ASN A O 1
ATOM 949 N N . ALA A 1 114 ? 1.926 4.138 -18.978 1.00 87.00 114 ALA A N 1
ATOM 950 C CA . ALA A 1 114 ? 1.983 4.934 -20.195 1.00 87.00 114 ALA A CA 1
ATOM 951 C C . ALA A 1 114 ? 3.434 5.132 -20.653 1.00 87.00 114 ALA A C 1
ATOM 953 O O . ALA A 1 114 ? 3.726 4.936 -21.834 1.00 87.00 114 ALA A O 1
ATOM 954 N N . ASP A 1 115 ? 4.345 5.423 -19.719 1.00 86.81 115 ASP A N 1
ATOM 955 C CA . ASP A 1 115 ? 5.778 5.529 -20.003 1.00 86.81 115 ASP A CA 1
ATOM 956 C C . ASP A 1 115 ? 6.324 4.205 -20.571 1.00 86.81 115 ASP A C 1
ATOM 958 O O . ASP A 1 115 ? 7.027 4.206 -21.584 1.00 86.81 115 ASP A O 1
ATOM 962 N N . MET A 1 116 ? 5.942 3.062 -19.984 1.00 84.19 116 MET A N 1
ATOM 963 C CA . MET A 1 116 ? 6.370 1.738 -20.458 1.00 84.19 116 MET A CA 1
ATOM 964 C C . MET A 1 116 ? 5.794 1.407 -21.830 1.00 84.19 116 MET A C 1
ATOM 966 O O . MET A 1 116 ? 6.511 0.917 -22.696 1.00 84.19 116 MET A O 1
ATOM 970 N N . SER A 1 117 ? 4.528 1.740 -22.071 1.00 83.75 117 SER A N 1
ATOM 971 C CA . SER A 1 117 ? 3.895 1.549 -23.381 1.00 83.75 117 SER A CA 1
ATOM 972 C C . SER A 1 117 ? 4.575 2.395 -24.467 1.00 83.75 117 SER A C 1
ATOM 974 O O . SER A 1 117 ? 4.731 1.945 -25.605 1.00 83.75 117 SER A O 1
ATOM 976 N N . SER A 1 118 ? 5.007 3.618 -24.131 1.00 85.44 118 SER A N 1
ATOM 977 C CA . SER A 1 118 ? 5.779 4.462 -25.050 1.00 85.44 118 SER A CA 1
ATOM 978 C C . SER A 1 118 ? 7.146 3.855 -25.348 1.00 85.44 118 SER A C 1
ATOM 980 O O . SER A 1 118 ? 7.540 3.791 -26.514 1.00 85.44 118 SER A O 1
ATOM 982 N N . PHE A 1 119 ? 7.839 3.362 -24.318 1.00 85.19 119 PHE A N 1
ATOM 983 C CA . PHE A 1 119 ? 9.105 2.658 -24.489 1.00 85.19 119 PHE A CA 1
ATOM 984 C C . PHE A 1 119 ? 8.942 1.416 -25.377 1.00 85.19 119 PHE A C 1
ATOM 986 O O . PHE A 1 119 ? 9.693 1.255 -26.330 1.00 85.19 119 PHE A O 1
ATOM 993 N N . GLU A 1 120 ? 7.940 0.563 -25.137 1.00 81.31 120 GLU A N 1
ATOM 994 C CA . GLU A 1 120 ? 7.678 -0.630 -25.957 1.00 81.31 120 GLU A CA 1
ATOM 995 C C . GLU A 1 120 ? 7.479 -0.277 -27.439 1.00 81.31 120 GLU A C 1
ATOM 997 O O . GLU A 1 120 ? 8.023 -0.942 -28.327 1.00 81.31 120 GLU A O 1
ATOM 1002 N N . LYS A 1 121 ? 6.742 0.805 -27.718 1.00 84.06 121 LYS A N 1
ATOM 1003 C CA . LYS A 1 121 ? 6.524 1.298 -29.082 1.00 84.06 121 LYS A CA 1
ATOM 1004 C C . LYS A 1 121 ? 7.833 1.731 -29.748 1.00 84.06 121 LYS A C 1
ATOM 1006 O O . LYS A 1 121 ? 8.053 1.392 -30.910 1.00 84.06 121 LYS A O 1
ATOM 1011 N N . HIS A 1 122 ? 8.691 2.466 -29.040 1.00 83.69 122 HIS A N 1
ATOM 1012 C CA . HIS A 1 122 ? 9.988 2.899 -29.568 1.00 83.69 122 HIS A CA 1
ATOM 1013 C C . HIS A 1 122 ? 10.975 1.736 -29.698 1.00 83.69 122 HIS A C 1
ATOM 1015 O O . HIS A 1 122 ? 11.649 1.614 -30.719 1.00 83.69 122 HIS A O 1
ATOM 1021 N N . ALA A 1 123 ? 10.991 0.818 -28.731 1.00 81.25 123 ALA A N 1
ATOM 1022 C CA . ALA A 1 123 ? 11.800 -0.394 -28.753 1.00 81.25 123 ALA A CA 1
ATOM 1023 C C . ALA A 1 123 ? 11.504 -1.263 -29.988 1.00 81.25 123 ALA A C 1
ATOM 1025 O O . ALA A 1 123 ? 12.422 -1.801 -30.608 1.00 81.25 123 ALA A O 1
ATOM 1026 N N . GLY A 1 124 ? 10.233 -1.346 -30.399 1.00 78.88 124 GLY A N 1
ATOM 1027 C CA . GLY A 1 124 ? 9.823 -2.018 -31.635 1.00 78.88 124 GLY A CA 1
ATOM 1028 C C . GLY A 1 124 ? 10.391 -1.393 -32.918 1.00 78.88 124 GLY A C 1
ATOM 1029 O O . GLY A 1 124 ? 10.478 -2.079 -33.937 1.00 78.88 124 GLY A O 1
ATOM 1030 N N . ALA A 1 125 ? 10.817 -0.127 -32.876 1.00 85.38 125 ALA A N 1
ATOM 1031 C CA . ALA A 1 125 ? 11.383 0.602 -34.009 1.00 85.38 125 ALA A CA 1
ATOM 1032 C C . ALA A 1 125 ? 12.926 0.565 -34.077 1.00 85.38 125 ALA A C 1
ATOM 1034 O O . ALA A 1 125 ? 13.486 0.992 -35.083 1.00 85.38 125 ALA A O 1
ATOM 1035 N N . LEU A 1 126 ? 13.623 -0.006 -33.081 1.00 83.94 126 LEU A N 1
ATOM 1036 C CA . LEU A 1 126 ? 15.100 -0.022 -32.984 1.00 83.94 126 LEU A CA 1
ATOM 1037 C C . LEU A 1 126 ? 15.822 -0.913 -34.021 1.00 83.94 126 LEU A C 1
ATOM 1039 O O . LEU A 1 126 ? 17.043 -1.098 -33.973 1.00 83.94 126 LEU A O 1
ATOM 1043 N N . GLY A 1 127 ? 15.080 -1.524 -34.945 1.00 86.00 127 GLY A N 1
ATOM 1044 C CA . GLY A 1 127 ? 15.622 -2.461 -35.924 1.00 86.00 127 GLY A CA 1
ATOM 1045 C C . GLY A 1 127 ? 16.226 -3.727 -35.294 1.00 86.00 127 GLY A C 1
ATOM 1046 O O . GLY A 1 127 ? 16.195 -3.958 -34.086 1.00 86.00 127 GLY A O 1
ATOM 1047 N N . LYS A 1 128 ? 16.787 -4.607 -36.133 1.00 90.19 128 LYS A N 1
ATOM 1048 C CA . LYS A 1 128 ? 17.238 -5.945 -35.702 1.00 90.19 128 LYS A CA 1
ATOM 1049 C C . LYS A 1 128 ? 18.380 -5.907 -34.678 1.00 90.19 128 LYS A C 1
ATOM 1051 O O . LYS A 1 128 ? 18.388 -6.727 -33.764 1.00 90.19 128 LYS A O 1
ATOM 1056 N N . ILE A 1 129 ? 19.335 -4.985 -34.836 1.00 87.06 129 ILE A N 1
ATOM 1057 C CA . ILE A 1 129 ? 20.491 -4.859 -33.934 1.00 87.06 129 ILE A CA 1
ATOM 1058 C C . ILE A 1 129 ? 20.023 -4.408 -32.550 1.00 87.06 129 ILE A C 1
ATOM 1060 O O . ILE A 1 129 ? 20.358 -5.059 -31.562 1.00 87.06 129 ILE A O 1
ATOM 1064 N N . GLY A 1 130 ? 19.191 -3.365 -32.480 1.00 87.12 130 GLY A N 1
ATOM 1065 C CA . GLY A 1 130 ? 18.707 -2.860 -31.202 1.00 87.12 130 GLY A CA 1
ATOM 1066 C C . GLY A 1 130 ? 17.780 -3.840 -30.482 1.00 87.12 130 GLY A C 1
ATOM 1067 O O . GLY A 1 130 ? 17.960 -4.095 -29.295 1.00 87.12 130 GLY A O 1
ATOM 1068 N N . ILE A 1 131 ? 16.869 -4.501 -31.207 1.00 88.00 131 ILE A N 1
ATOM 1069 C CA . ILE A 1 131 ? 16.018 -5.561 -30.636 1.00 88.00 131 ILE A CA 1
ATOM 1070 C C . ILE A 1 131 ? 16.860 -6.718 -30.080 1.00 88.00 131 ILE A C 1
ATOM 1072 O O . ILE A 1 131 ? 16.550 -7.249 -29.014 1.00 88.00 131 ILE A O 1
ATOM 1076 N N . ASN A 1 132 ? 17.921 -7.132 -30.779 1.00 88.88 132 ASN A N 1
ATOM 1077 C CA . ASN A 1 132 ? 18.806 -8.187 -30.284 1.00 88.88 132 ASN A CA 1
ATOM 1078 C C . ASN A 1 132 ? 19.553 -7.760 -29.018 1.00 88.88 132 ASN A C 1
ATOM 1080 O O . ASN A 1 132 ? 19.684 -8.570 -28.104 1.00 88.88 132 ASN A O 1
ATOM 1084 N N . LEU A 1 133 ? 19.984 -6.501 -28.941 1.00 88.00 133 LEU A N 1
ATOM 1085 C CA . LEU A 1 133 ? 20.635 -5.958 -27.754 1.00 88.00 133 LEU A CA 1
ATOM 1086 C C . LEU A 1 133 ? 19.679 -5.937 -26.552 1.00 88.00 133 LEU A C 1
ATOM 1088 O O . LEU A 1 133 ? 20.044 -6.411 -25.481 1.00 88.00 133 LEU A O 1
ATOM 1092 N N . LEU A 1 134 ? 18.428 -5.503 -26.745 1.00 87.19 134 LEU A N 1
ATOM 1093 C CA . LEU A 1 134 ? 17.390 -5.540 -25.704 1.00 87.19 134 LEU A CA 1
ATOM 1094 C C . LEU A 1 134 ? 17.021 -6.964 -25.253 1.00 87.19 134 LEU A C 1
ATOM 1096 O O . LEU A 1 134 ? 16.652 -7.191 -24.099 1.00 87.19 134 LEU A O 1
ATOM 1100 N N . LYS A 1 135 ? 17.098 -7.949 -26.155 1.00 87.06 135 LYS A N 1
ATOM 1101 C CA . LYS A 1 135 ? 16.949 -9.367 -25.790 1.00 87.06 135 LYS A CA 1
ATOM 1102 C C . LYS A 1 135 ? 18.143 -9.857 -24.979 1.00 87.06 135 LYS A C 1
ATOM 1104 O O . LYS A 1 135 ? 17.954 -10.534 -23.975 1.00 87.06 135 LYS A O 1
ATOM 1109 N N . GLN A 1 136 ? 19.356 -9.504 -25.401 1.00 85.69 136 GLN A N 1
ATOM 1110 C CA . GLN A 1 136 ? 20.594 -9.887 -24.725 1.00 85.69 136 GLN A CA 1
ATOM 1111 C C . GLN A 1 136 ? 20.681 -9.301 -23.311 1.00 85.69 136 GLN A C 1
ATOM 1113 O O . GLN A 1 136 ? 21.126 -9.991 -22.398 1.00 85.69 136 GLN A O 1
ATOM 1118 N N . SER A 1 137 ? 20.201 -8.073 -23.107 1.00 83.38 137 SER A N 1
ATOM 1119 C CA . SER A 1 137 ? 20.154 -7.441 -21.786 1.00 83.38 137 SER A CA 1
ATOM 1120 C C . SER A 1 137 ? 19.079 -8.014 -20.857 1.00 83.38 137 SER A C 1
ATOM 1122 O O . SER A 1 137 ? 19.048 -7.692 -19.669 1.00 83.38 137 SER A O 1
ATOM 1124 N N . GLY A 1 138 ? 18.188 -8.867 -21.375 1.00 78.69 138 GLY A N 1
ATOM 1125 C CA . GLY A 1 138 ? 17.055 -9.416 -20.633 1.00 78.69 138 GLY A CA 1
ATOM 1126 C C . GLY A 1 138 ? 15.896 -8.433 -20.441 1.00 78.69 138 GLY A C 1
ATOM 1127 O O . GLY A 1 138 ? 14.942 -8.774 -19.741 1.00 78.69 138 GLY A O 1
ATOM 1128 N N . PHE A 1 139 ? 15.952 -7.253 -21.075 1.00 79.12 139 PHE A N 1
ATOM 1129 C CA . PHE A 1 139 ? 14.864 -6.272 -21.070 1.00 79.12 139 PHE A CA 1
ATOM 1130 C C . PHE A 1 139 ? 13.622 -6.851 -21.760 1.00 79.12 139 PHE A C 1
ATOM 1132 O O . PHE A 1 139 ? 12.512 -6.769 -21.242 1.00 79.12 139 PHE A O 1
ATOM 1139 N N . ILE A 1 140 ? 13.821 -7.527 -22.899 1.00 69.12 140 ILE A N 1
ATOM 1140 C CA . ILE A 1 140 ? 12.771 -8.271 -23.607 1.00 69.12 140 ILE A CA 1
ATOM 1141 C C . ILE A 1 140 ? 12.830 -9.748 -23.213 1.00 69.12 140 ILE A C 1
ATOM 1143 O O . ILE A 1 140 ? 13.178 -10.615 -24.013 1.00 69.12 140 ILE A O 1
ATOM 1147 N N . ASN A 1 141 ? 12.487 -10.047 -21.960 1.00 65.69 141 ASN A N 1
ATOM 1148 C CA . ASN A 1 141 ? 12.106 -11.398 -21.554 1.00 65.69 141 ASN A CA 1
ATOM 1149 C C . ASN A 1 141 ? 10.586 -11.445 -21.334 1.00 65.69 141 ASN A C 1
ATOM 1151 O O . ASN A 1 141 ? 10.027 -10.583 -20.655 1.00 65.69 141 ASN A O 1
ATOM 1155 N N . ALA A 1 142 ? 9.926 -12.472 -21.881 1.00 53.06 142 ALA A N 1
ATOM 1156 C CA . ALA A 1 142 ? 8.490 -12.702 -21.742 1.00 53.06 142 ALA A CA 1
ATOM 1157 C C . ALA A 1 142 ? 8.021 -12.698 -20.277 1.00 53.06 142 ALA A C 1
ATOM 1159 O O . ALA A 1 142 ? 6.903 -12.267 -20.006 1.00 53.06 142 ALA A O 1
ATOM 1160 N N . THR A 1 143 ? 8.869 -13.137 -19.342 1.00 55.44 143 THR A N 1
ATOM 1161 C CA . THR A 1 143 ? 8.551 -13.169 -17.908 1.00 55.44 143 THR A CA 1
ATOM 1162 C C . THR A 1 143 ? 8.629 -11.783 -17.258 1.00 55.44 143 THR A C 1
ATOM 1164 O O . THR A 1 143 ? 7.710 -11.405 -16.540 1.00 55.44 143 THR A O 1
ATOM 1167 N N . ASN A 1 144 ? 9.668 -10.990 -17.547 1.00 61.56 144 ASN A N 1
ATOM 1168 C CA . ASN A 1 144 ? 9.864 -9.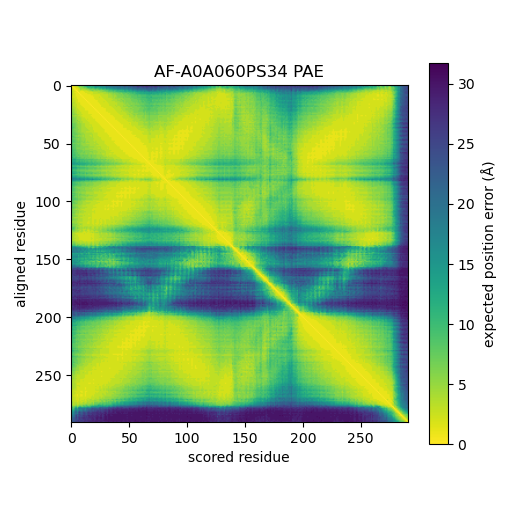671 -16.925 1.00 61.56 144 ASN A CA 1
ATOM 1169 C C . ASN A 1 144 ? 8.877 -8.629 -17.464 1.00 61.56 144 ASN A C 1
ATOM 1171 O O . ASN A 1 144 ? 8.308 -7.869 -16.686 1.00 61.56 144 ASN A O 1
ATOM 1175 N N . ILE A 1 145 ? 8.619 -8.642 -18.777 1.00 62.06 145 ILE A N 1
ATOM 1176 C CA . ILE A 1 145 ? 7.660 -7.726 -19.410 1.00 62.06 145 ILE A CA 1
ATOM 1177 C C . ILE A 1 145 ? 6.240 -8.013 -18.925 1.00 62.06 145 ILE A C 1
ATOM 1179 O O . ILE A 1 145 ? 5.525 -7.086 -18.559 1.00 62.06 145 ILE A O 1
ATOM 1183 N N . LYS A 1 146 ? 5.818 -9.285 -18.890 1.00 65.19 146 LYS A N 1
ATOM 1184 C CA . LYS A 1 146 ? 4.466 -9.630 -18.430 1.00 65.19 146 LYS A CA 1
ATOM 1185 C C . LYS A 1 146 ? 4.264 -9.313 -16.957 1.00 65.19 146 LYS A C 1
ATOM 1187 O O . LYS A 1 146 ? 3.263 -8.699 -16.629 1.00 65.19 146 LYS A O 1
ATOM 1192 N N . LEU A 1 147 ? 5.210 -9.673 -16.086 1.00 63.19 147 LEU A N 1
ATOM 1193 C CA . LEU A 1 147 ? 5.073 -9.408 -14.651 1.00 63.19 147 LEU A CA 1
ATOM 1194 C C . LEU A 1 147 ? 5.051 -7.909 -14.340 1.00 63.19 147 LEU A C 1
ATOM 1196 O O . LEU A 1 147 ? 4.192 -7.472 -13.579 1.00 63.19 147 LEU A O 1
ATOM 1200 N N . ALA A 1 148 ? 5.936 -7.120 -14.958 1.00 66.44 148 ALA A N 1
ATOM 1201 C CA . ALA A 1 148 ? 5.922 -5.670 -14.791 1.00 66.44 148 ALA A CA 1
ATOM 1202 C C . ALA A 1 148 ? 4.617 -5.066 -15.332 1.00 66.44 148 ALA A C 1
ATOM 1204 O O . ALA A 1 148 ? 3.969 -4.278 -14.654 1.00 66.44 148 ALA A O 1
ATOM 1205 N N . ARG A 1 149 ? 4.175 -5.481 -16.524 1.00 67.06 149 ARG A N 1
ATOM 1206 C CA . ARG A 1 149 ? 2.943 -4.980 -17.141 1.00 67.06 149 ARG A CA 1
ATOM 1207 C C . ARG A 1 149 ? 1.693 -5.347 -16.346 1.00 67.06 149 ARG A C 1
ATOM 1209 O O . ARG A 1 149 ? 0.874 -4.475 -16.078 1.00 67.06 149 ARG A O 1
ATOM 1216 N N . ASP A 1 150 ? 1.536 -6.612 -15.977 1.00 72.50 150 ASP A N 1
ATOM 1217 C CA . ASP A 1 150 ? 0.361 -7.090 -15.248 1.00 72.50 150 ASP A CA 1
ATOM 1218 C C . ASP A 1 150 ? 0.310 -6.468 -13.845 1.00 72.50 150 ASP A C 1
ATOM 1220 O O . ASP A 1 150 ? -0.763 -6.051 -13.406 1.00 72.50 150 ASP A O 1
ATOM 1224 N N . GLY A 1 151 ? 1.467 -6.304 -13.190 1.00 69.62 151 GLY A N 1
ATOM 1225 C CA . GLY A 1 151 ? 1.593 -5.594 -11.917 1.00 69.62 151 GLY A CA 1
ATOM 1226 C C . GLY A 1 151 ? 1.189 -4.123 -12.026 1.00 69.62 151 GLY A C 1
ATOM 1227 O O . GLY A 1 151 ? 0.322 -3.662 -11.290 1.00 69.62 151 GLY A O 1
ATOM 1228 N N . ILE A 1 152 ? 1.730 -3.389 -13.001 1.00 70.44 152 ILE A N 1
ATOM 1229 C CA . ILE A 1 152 ? 1.401 -1.972 -13.213 1.00 70.44 152 ILE A CA 1
ATOM 1230 C C . ILE A 1 152 ? -0.079 -1.786 -13.596 1.00 70.44 152 ILE A C 1
ATOM 1232 O O . ILE A 1 152 ? -0.733 -0.857 -13.121 1.00 70.44 152 ILE A O 1
ATOM 1236 N N . VAL A 1 153 ? -0.636 -2.666 -14.433 1.00 72.69 153 VAL A N 1
ATOM 1237 C CA . VAL A 1 153 ? -2.059 -2.627 -14.807 1.00 72.69 153 VAL A CA 1
ATOM 1238 C C . VAL A 1 153 ? -2.948 -2.908 -13.598 1.00 72.69 153 VAL A C 1
ATOM 1240 O O . VAL A 1 153 ? -3.980 -2.251 -13.451 1.00 72.69 153 VAL A O 1
ATOM 1243 N N . ALA A 1 154 ? -2.565 -3.844 -12.727 1.00 73.25 154 ALA A N 1
ATOM 1244 C CA . ALA A 1 154 ? -3.272 -4.093 -11.475 1.00 73.25 154 ALA A CA 1
ATOM 1245 C C . ALA A 1 154 ? -3.237 -2.860 -10.557 1.00 73.25 154 ALA A C 1
ATOM 1247 O O . ALA A 1 154 ? -4.282 -2.468 -10.041 1.00 73.25 154 ALA A O 1
ATOM 1248 N N . VAL A 1 155 ? -2.083 -2.190 -10.445 1.00 69.25 155 VAL A N 1
ATOM 1249 C CA . VAL A 1 155 ? -1.934 -0.931 -9.694 1.00 69.25 155 VAL A CA 1
ATOM 1250 C C . VAL A 1 155 ? -2.813 0.180 -10.283 1.00 69.25 155 VAL A C 1
ATOM 1252 O O . VAL A 1 155 ? -3.521 0.856 -9.547 1.00 69.25 155 VAL A O 1
ATOM 1255 N N . GLY A 1 156 ? -2.829 0.360 -11.607 1.00 63.03 156 GLY A N 1
ATOM 1256 C CA . GLY A 1 156 ? -3.632 1.403 -12.265 1.00 63.03 156 GLY A CA 1
ATOM 1257 C C . GLY A 1 156 ? -5.146 1.156 -12.220 1.00 63.03 156 GLY A C 1
ATOM 1258 O O . GLY A 1 156 ? -5.929 2.098 -12.305 1.00 63.03 156 GLY A O 1
ATOM 1259 N N . LYS A 1 157 ? -5.571 -0.105 -12.066 1.00 66.06 157 LYS A N 1
ATOM 1260 C CA . LYS A 1 157 ? -6.978 -0.499 -11.877 1.00 66.06 157 LYS A CA 1
ATOM 1261 C C . LYS A 1 157 ? -7.387 -0.585 -10.410 1.00 66.06 157 LYS A C 1
ATOM 1263 O O . LYS A 1 157 ? -8.546 -0.893 -10.129 1.00 66.06 157 LYS A O 1
ATOM 1268 N N . PHE A 1 158 ? -6.462 -0.346 -9.485 1.00 65.50 158 PHE A N 1
ATOM 1269 C CA . PHE A 1 158 ? -6.761 -0.349 -8.068 1.00 65.50 158 PHE A CA 1
ATOM 1270 C C . PHE A 1 158 ? -7.644 0.857 -7.734 1.00 65.50 158 PHE A C 1
ATOM 1272 O O . PHE A 1 158 ? -7.178 1.987 -7.615 1.00 65.50 158 PHE A O 1
ATOM 1279 N N . VAL A 1 159 ? -8.947 0.613 -7.613 1.00 54.62 159 VAL A N 1
ATOM 1280 C CA . VAL A 1 159 ? -9.925 1.607 -7.172 1.00 54.62 159 VAL A CA 1
ATOM 1281 C C . VAL A 1 159 ? -10.266 1.285 -5.730 1.00 54.62 159 VAL A C 1
ATOM 1283 O O . VAL A 1 159 ? -10.935 0.285 -5.514 1.00 54.62 159 VAL A O 1
ATOM 1286 N N . GLY A 1 160 ? -9.770 2.111 -4.799 1.00 56.56 160 GLY A N 1
ATOM 1287 C CA . GLY A 1 160 ? -10.262 2.428 -3.440 1.00 56.56 160 GLY A CA 1
ATOM 1288 C C . GLY A 1 160 ? -11.142 1.445 -2.656 1.00 56.56 160 GLY A C 1
ATOM 1289 O O . GLY A 1 160 ? -11.939 1.889 -1.841 1.00 56.56 160 GLY A O 1
ATOM 1290 N N . ILE A 1 161 ? -11.069 0.140 -2.891 1.00 48.19 161 ILE A N 1
ATOM 1291 C CA . ILE A 1 161 ? -12.079 -0.800 -2.419 1.00 48.19 161 ILE A CA 1
ATOM 1292 C C . ILE A 1 161 ? -11.375 -1.884 -1.612 1.00 48.19 161 ILE A C 1
ATOM 1294 O O . ILE A 1 161 ? -10.548 -2.642 -2.117 1.00 48.19 161 ILE A O 1
ATOM 1298 N N . ASP A 1 162 ? -11.780 -1.934 -0.342 1.00 50.66 162 ASP A N 1
ATOM 1299 C CA . ASP A 1 162 ? -11.757 -3.096 0.555 1.00 50.66 162 ASP A CA 1
ATOM 1300 C C . ASP A 1 162 ? -10.638 -3.190 1.609 1.00 50.66 162 ASP A C 1
ATOM 1302 O O . ASP A 1 162 ? -10.637 -4.111 2.426 1.00 50.66 162 ASP A O 1
ATOM 1306 N N . LEU A 1 163 ? -9.712 -2.230 1.670 1.00 50.59 163 LEU A N 1
ATOM 1307 C CA . LEU A 1 163 ? -8.596 -2.291 2.627 1.00 50.59 163 LEU A CA 1
ATOM 1308 C C . LEU A 1 163 ? -9.003 -2.004 4.077 1.00 50.59 163 LEU A C 1
ATOM 1310 O O . LEU A 1 163 ? -8.604 -2.734 4.982 1.00 50.59 163 LEU A O 1
ATOM 1314 N N . ALA A 1 164 ? -9.867 -1.010 4.292 1.00 44.62 164 ALA A N 1
ATOM 1315 C CA . ALA A 1 164 ? -10.459 -0.740 5.603 1.00 44.62 164 ALA A CA 1
ATOM 1316 C C . ALA A 1 164 ? -11.573 -1.744 5.978 1.00 44.62 164 ALA A C 1
ATOM 1318 O O . ALA A 1 164 ? -11.874 -1.911 7.152 1.00 44.62 164 ALA A O 1
ATOM 1319 N N . LEU A 1 165 ? -12.169 -2.440 4.998 1.00 44.03 165 LEU A N 1
ATOM 1320 C CA . LEU A 1 165 ? -13.257 -3.414 5.202 1.00 44.03 165 LEU A CA 1
ATOM 1321 C C . LEU A 1 165 ? -12.765 -4.792 5.671 1.00 44.03 165 LEU A C 1
ATOM 1323 O O . LEU A 1 165 ? -13.486 -5.490 6.381 1.00 44.03 165 LEU A O 1
ATOM 1327 N N . LYS A 1 166 ? -11.547 -5.199 5.286 1.00 49.94 166 LYS A N 1
ATOM 1328 C CA . LYS A 1 166 ? -10.953 -6.479 5.717 1.00 49.94 166 LYS A CA 1
ATOM 1329 C C . LYS A 1 166 ? -10.169 -6.387 7.022 1.00 49.94 166 LYS A C 1
ATOM 1331 O O . LYS A 1 166 ? -9.947 -7.413 7.667 1.00 49.94 166 LYS A O 1
ATOM 1336 N N . PHE A 1 167 ? -9.747 -5.189 7.423 1.00 52.97 167 PHE A N 1
ATOM 1337 C CA . PHE A 1 167 ? -9.058 -4.989 8.691 1.00 52.97 167 PHE A CA 1
ATOM 1338 C C . PHE A 1 167 ? -10.073 -5.026 9.841 1.00 52.97 167 PHE A C 1
ATOM 1340 O O . PHE A 1 167 ? -10.736 -4.038 10.134 1.00 52.97 167 PHE A O 1
ATOM 1347 N N . LYS A 1 168 ? -10.187 -6.190 10.493 1.00 60.81 168 LYS A N 1
ATOM 1348 C CA . LYS A 1 168 ? -10.893 -6.371 11.769 1.00 60.81 168 LYS A CA 1
ATOM 1349 C C . LYS A 1 168 ? -9.860 -6.455 12.897 1.00 60.81 168 LYS A C 1
ATOM 1351 O O . LYS A 1 168 ? -9.535 -7.564 13.319 1.00 60.81 168 LYS A O 1
ATOM 1356 N N . PRO A 1 169 ? -9.301 -5.337 13.386 1.00 51.03 169 PRO A N 1
ATOM 1357 C CA . PRO A 1 169 ? -8.351 -5.367 14.500 1.00 51.03 169 PRO A CA 1
ATOM 1358 C C . PRO A 1 169 ? -8.989 -5.937 15.769 1.00 51.03 169 PRO A C 1
ATOM 1360 O O . PRO A 1 169 ? -8.306 -6.561 16.558 1.00 51.03 169 PRO A O 1
ATOM 1363 N N . TRP A 1 170 ? -10.311 -5.819 15.923 1.00 56.69 170 TRP A N 1
ATOM 1364 C CA . TRP A 1 170 ? -11.082 -6.480 16.978 1.00 56.69 170 TRP A CA 1
ATOM 1365 C C . TRP A 1 170 ? -11.453 -7.934 16.659 1.00 56.69 170 TRP A C 1
ATOM 1367 O O . TRP A 1 170 ? -12.189 -8.547 17.409 1.00 56.69 170 TRP A O 1
ATOM 1377 N N . GLY A 1 171 ? -11.000 -8.521 15.549 1.00 45.69 171 GLY A N 1
ATOM 1378 C CA . GLY A 1 171 ? -11.286 -9.925 15.234 1.00 45.69 171 GLY A CA 1
ATOM 1379 C C . GLY A 1 171 ? -10.632 -10.906 16.215 1.00 45.69 171 GLY A C 1
ATOM 1380 O O . GLY A 1 171 ? -11.090 -12.040 16.330 1.00 45.69 171 GLY A O 1
ATOM 1381 N N . ALA A 1 172 ? -9.584 -10.468 16.922 1.00 43.53 172 ALA A N 1
ATOM 1382 C CA . ALA A 1 172 ? -8.941 -11.223 17.996 1.00 43.53 172 ALA A CA 1
ATOM 1383 C C . ALA A 1 172 ? -9.551 -10.931 19.382 1.00 43.53 172 ALA A C 1
ATOM 1385 O O . ALA A 1 172 ? -9.622 -11.834 20.214 1.00 43.53 172 ALA A O 1
ATOM 1386 N N . VAL A 1 173 ? -10.037 -9.706 19.617 1.00 42.91 173 VAL A N 1
ATOM 1387 C CA . VAL A 1 173 ? -10.718 -9.320 20.862 1.00 42.91 173 VAL A CA 1
ATOM 1388 C C . VAL A 1 173 ? -12.180 -9.728 20.760 1.00 42.91 173 VAL A C 1
ATOM 1390 O O . VAL A 1 173 ? -12.900 -9.266 19.883 1.00 42.91 173 VAL A O 1
ATOM 1393 N N . ASN A 1 174 ? -12.677 -10.566 21.661 1.00 54.53 174 ASN A N 1
ATOM 1394 C CA . ASN A 1 174 ? -14.089 -10.952 21.677 1.00 54.53 174 ASN A CA 1
ATOM 1395 C C . ASN A 1 174 ? -14.998 -9.799 22.176 1.00 54.53 174 ASN A C 1
ATOM 1397 O O . ASN A 1 174 ? -15.769 -9.986 23.114 1.00 54.53 174 ASN A O 1
ATOM 1401 N N . LEU A 1 175 ? -14.911 -8.613 21.554 1.00 56.56 175 LEU A N 1
ATOM 1402 C CA . LEU A 1 175 ? -15.753 -7.436 21.800 1.00 56.56 175 LEU A CA 1
ATOM 1403 C C . LEU A 1 175 ? -17.228 -7.794 21.629 1.00 56.56 175 LEU A C 1
ATOM 1405 O O . LEU A 1 175 ? -18.060 -7.439 22.459 1.00 56.56 175 LEU A O 1
ATOM 1409 N N . ALA A 1 176 ? -17.539 -8.577 20.594 1.00 54.06 176 ALA A N 1
ATOM 1410 C CA . ALA A 1 176 ? -18.874 -9.117 20.381 1.00 54.06 176 ALA A CA 1
ATOM 1411 C C . ALA A 1 176 ? -19.334 -9.966 21.576 1.00 54.06 176 ALA A C 1
ATOM 1413 O O . ALA A 1 176 ? -20.468 -9.845 22.021 1.00 54.06 176 ALA A O 1
ATOM 1414 N N . GLY A 1 177 ? -18.459 -10.803 22.138 1.00 54.06 177 GLY A N 1
ATOM 1415 C CA . GLY A 1 177 ? -18.777 -11.668 23.270 1.00 54.06 177 GLY A CA 1
ATOM 1416 C C . GLY A 1 177 ? -18.882 -10.954 24.616 1.00 54.06 177 GLY A C 1
ATOM 1417 O O . GLY A 1 177 ? -19.652 -11.408 25.457 1.00 54.06 177 GLY A O 1
ATOM 1418 N N . SER A 1 178 ? -18.151 -9.864 24.852 1.00 54.66 178 SER A N 1
ATOM 1419 C CA . SER A 1 178 ? -18.282 -9.062 26.078 1.00 54.66 178 SER A CA 1
ATOM 1420 C C . SER A 1 178 ? -19.471 -8.108 26.024 1.00 54.66 178 SER A C 1
ATOM 1422 O O . SER A 1 178 ? -20.223 -8.016 26.991 1.00 54.66 178 SER A O 1
ATOM 1424 N N . ILE A 1 179 ? -19.734 -7.495 24.869 1.00 53.62 179 ILE A N 1
ATOM 1425 C CA . ILE A 1 179 ? -20.938 -6.689 24.649 1.00 53.62 179 ILE A CA 1
ATOM 1426 C C . ILE A 1 179 ? -22.182 -7.588 24.663 1.00 53.62 179 ILE A C 1
ATOM 1428 O O . ILE A 1 179 ? -23.161 -7.233 25.308 1.00 53.62 179 ILE A O 1
ATOM 1432 N N . ASN A 1 180 ? -22.133 -8.804 24.102 1.00 54.72 180 ASN A N 1
ATOM 1433 C CA . ASN A 1 180 ? -23.226 -9.780 24.230 1.00 54.72 180 ASN A CA 1
ATOM 1434 C C . ASN A 1 180 ? -23.454 -10.261 25.677 1.00 54.72 180 ASN A C 1
ATOM 1436 O O . ASN A 1 180 ? -24.566 -10.649 26.030 1.00 54.72 180 ASN A O 1
ATOM 1440 N N . LYS A 1 181 ? -22.430 -10.223 26.540 1.00 54.66 181 LYS A N 1
ATOM 1441 C CA . LYS A 1 181 ? -22.577 -10.475 27.987 1.00 54.66 181 LYS A CA 1
ATOM 1442 C C . LYS A 1 181 ? -23.111 -9.264 28.747 1.00 54.66 181 LYS A C 1
ATOM 1444 O O . LYS A 1 181 ? -23.770 -9.451 29.767 1.00 54.66 181 LYS A O 1
ATOM 1449 N N . ALA A 1 182 ? -22.858 -8.056 28.248 1.00 51.94 182 ALA A N 1
ATOM 1450 C CA . ALA A 1 182 ? -23.498 -6.830 28.704 1.00 51.94 182 ALA A CA 1
ATOM 1451 C C . ALA A 1 182 ? -24.910 -6.662 28.114 1.00 51.94 182 ALA A C 1
ATOM 1453 O O . ALA A 1 182 ? -25.700 -5.909 28.671 1.00 51.94 182 ALA A O 1
ATOM 1454 N N . LEU A 1 183 ? -25.274 -7.395 27.052 1.00 52.41 183 LEU A N 1
ATOM 1455 C CA . LEU A 1 183 ? -26.576 -7.304 26.381 1.00 52.41 183 LEU A CA 1
ATOM 1456 C C . LEU A 1 183 ? -27.791 -7.486 27.307 1.00 52.41 183 LEU A C 1
ATOM 1458 O O . LEU A 1 183 ? -28.771 -6.772 27.129 1.00 52.41 183 LEU A O 1
ATOM 1462 N N . PRO A 1 184 ? -27.755 -8.358 28.335 1.00 54.03 184 PRO A N 1
ATOM 1463 C CA . PRO A 1 184 ? -28.800 -8.414 29.355 1.00 54.03 184 PRO A CA 1
ATOM 1464 C C . PRO A 1 184 ? -28.993 -7.092 30.118 1.00 54.03 184 PRO A C 1
ATOM 1466 O O . PRO A 1 184 ? -30.078 -6.844 30.623 1.00 54.03 184 PRO A O 1
ATOM 1469 N N . LEU A 1 185 ? -27.979 -6.226 30.196 1.00 52.28 185 LEU A N 1
ATOM 1470 C CA . LEU A 1 185 ? -28.093 -4.854 30.714 1.00 52.28 185 LEU A CA 1
ATOM 1471 C C . LEU A 1 185 ? -28.504 -3.846 29.620 1.00 52.28 185 LEU A C 1
ATOM 1473 O O . LEU A 1 185 ? -29.033 -2.792 29.951 1.00 52.28 185 LEU A O 1
ATOM 1477 N N . ILE A 1 186 ? -28.273 -4.169 28.341 1.00 50.12 186 ILE A N 1
ATOM 1478 C CA . ILE A 1 186 ? -28.572 -3.338 27.154 1.00 50.12 186 ILE A CA 1
ATOM 1479 C C . ILE A 1 186 ? -30.017 -3.558 26.645 1.00 50.12 186 ILE A C 1
ATOM 1481 O O . ILE A 1 186 ? -30.582 -2.678 26.007 1.00 50.12 186 ILE A O 1
ATOM 1485 N N . GLY A 1 187 ? -30.649 -4.701 26.947 1.00 44.16 187 GLY A N 1
ATOM 1486 C CA . GLY A 1 187 ? -31.909 -5.121 26.312 1.00 44.16 187 GLY A CA 1
ATOM 1487 C C . GLY A 1 187 ? -33.007 -5.679 27.223 1.00 44.16 187 GLY A C 1
ATOM 1488 O O . GLY A 1 187 ? -34.035 -6.120 26.711 1.00 44.16 187 GLY A O 1
ATOM 1489 N N . LEU A 1 188 ? -32.854 -5.685 28.551 1.00 43.97 188 LEU A N 1
ATOM 1490 C CA . LEU A 1 188 ? -33.980 -6.045 29.416 1.00 43.97 188 LEU A CA 1
ATOM 1491 C C . LEU A 1 188 ? -34.965 -4.878 29.491 1.00 43.97 188 LEU A C 1
ATOM 1493 O O . LEU A 1 188 ? -34.647 -3.810 30.010 1.00 43.97 188 LEU A O 1
ATOM 1497 N N . ALA A 1 189 ? -36.183 -5.118 28.999 1.00 43.03 189 ALA A N 1
ATOM 1498 C CA . ALA A 1 189 ? -37.355 -4.337 29.355 1.00 43.03 189 ALA A CA 1
ATOM 1499 C C . ALA A 1 189 ? -37.329 -4.063 30.868 1.00 43.03 189 ALA A C 1
ATOM 1501 O O . ALA A 1 189 ? -37.102 -4.982 31.663 1.00 43.03 189 ALA A O 1
ATOM 1502 N N . PHE A 1 190 ? -37.549 -2.803 31.250 1.00 45.72 190 PHE A N 1
ATOM 1503 C CA . PHE A 1 190 ? -37.561 -2.316 32.635 1.00 45.72 190 PHE A CA 1
ATOM 1504 C C . PHE A 1 190 ? -38.323 -3.233 33.623 1.00 45.72 190 PHE A C 1
ATOM 1506 O O . PHE A 1 190 ? -38.002 -3.261 34.807 1.00 45.72 190 PHE A O 1
ATOM 1513 N N . GLU A 1 191 ? -39.255 -4.058 33.136 1.00 46.50 191 GLU A N 1
ATOM 1514 C CA . GLU A 1 191 ? -40.058 -5.024 33.894 1.00 46.50 191 GLU A CA 1
ATOM 1515 C C . GLU A 1 191 ? -39.261 -6.074 34.696 1.00 46.50 191 GLU A C 1
ATOM 1517 O O . GLU A 1 191 ? -39.696 -6.465 35.777 1.00 46.50 191 GLU A O 1
ATOM 1522 N N . VAL A 1 192 ? -38.084 -6.531 34.241 1.00 52.75 192 VAL A N 1
ATOM 1523 C CA . VAL A 1 192 ? -37.265 -7.489 35.029 1.00 52.75 192 VAL A CA 1
ATOM 1524 C C . VAL A 1 192 ? -36.409 -6.763 36.076 1.00 52.75 192 VAL A C 1
ATOM 1526 O O . VAL A 1 192 ? -36.086 -7.324 37.130 1.00 52.75 192 VAL A O 1
ATOM 1529 N N . TRP A 1 193 ? -36.089 -5.491 35.820 1.00 59.25 193 TRP A N 1
ATOM 1530 C CA . TRP A 1 193 ? -35.218 -4.650 36.641 1.00 59.25 193 TRP A CA 1
ATOM 1531 C C . TRP A 1 193 ? -35.863 -4.317 37.995 1.00 59.25 193 TRP A C 1
ATOM 1533 O O . TRP A 1 193 ? -35.174 -4.290 39.013 1.00 59.25 193 TRP A O 1
ATOM 1543 N N . ASP A 1 194 ? -37.185 -4.157 38.056 1.00 58.75 194 ASP A N 1
ATOM 1544 C CA . ASP A 1 194 ? -37.902 -3.855 39.306 1.00 58.75 194 ASP A CA 1
ATOM 1545 C C . ASP A 1 194 ? -37.781 -4.956 40.375 1.00 58.75 194 ASP A C 1
ATOM 1547 O O . ASP A 1 194 ? -37.879 -4.679 41.570 1.00 58.75 194 ASP A O 1
ATOM 1551 N N . SER A 1 195 ? -37.488 -6.199 39.976 1.00 65.38 195 SER A N 1
ATOM 1552 C CA . SER A 1 195 ? -37.341 -7.337 40.899 1.00 65.38 195 SER A CA 1
ATOM 1553 C C . SER A 1 195 ? -35.983 -7.412 41.617 1.00 65.38 195 SER A C 1
ATOM 1555 O O . SER A 1 195 ? -35.843 -8.140 42.604 1.00 65.38 195 SER A O 1
ATOM 1557 N N . TRP A 1 196 ? -34.963 -6.684 41.144 1.00 68.19 196 TRP A N 1
ATOM 1558 C CA . TRP A 1 196 ? -33.616 -6.715 41.725 1.00 68.19 196 TRP A CA 1
ATOM 1559 C C . TRP A 1 196 ? -33.394 -5.606 42.750 1.00 68.19 196 TRP A C 1
ATOM 1561 O O . TRP A 1 196 ? -33.859 -4.476 42.602 1.00 68.19 196 TRP A O 1
ATOM 1571 N N . LYS A 1 197 ? -32.588 -5.909 43.774 1.00 76.81 197 LYS A N 1
ATOM 1572 C CA . LYS A 1 197 ? -32.107 -4.896 44.723 1.00 76.81 197 LYS A CA 1
ATOM 1573 C C . LYS A 1 197 ? -31.165 -3.916 44.023 1.00 76.81 197 LYS A C 1
ATOM 1575 O O . LYS A 1 197 ? -30.333 -4.333 43.220 1.00 76.81 197 LYS A O 1
ATOM 1580 N N . GLU A 1 198 ? -31.229 -2.647 44.416 1.00 76.50 198 GLU A N 1
ATOM 1581 C CA . GLU A 1 198 ? -30.410 -1.564 43.850 1.00 76.50 198 GLU A CA 1
ATOM 1582 C C . GLU A 1 198 ? -28.909 -1.871 43.853 1.00 76.50 198 GLU A C 1
ATOM 1584 O O . GLU A 1 198 ? -28.223 -1.709 42.847 1.00 76.50 198 GLU A O 1
ATOM 1589 N N . SER A 1 199 ? -28.416 -2.465 44.941 1.00 78.94 199 SER A N 1
ATOM 1590 C CA . SER A 1 199 ? -27.015 -2.873 45.062 1.00 78.94 199 SER A CA 1
ATOM 1591 C C . SER A 1 199 ? -26.575 -3.885 43.994 1.00 78.94 199 SER A C 1
ATOM 1593 O O . SER A 1 199 ? -25.451 -3.809 43.516 1.00 78.94 199 SER A O 1
ATOM 1595 N N . GLN A 1 200 ? -27.448 -4.819 43.593 1.00 80.50 200 GLN A N 1
ATOM 1596 C CA . GLN A 1 200 ? -27.120 -5.834 42.582 1.00 80.50 200 GLN A CA 1
ATOM 1597 C C . GLN A 1 200 ? -27.077 -5.244 41.169 1.00 80.50 200 GLN A C 1
ATOM 1599 O O . GLN A 1 200 ? -26.321 -5.718 40.323 1.00 80.50 200 GLN A O 1
ATOM 1604 N N . LYS A 1 201 ? -27.898 -4.221 40.906 1.00 77.69 201 LYS A N 1
ATOM 1605 C CA . LYS A 1 201 ? -27.925 -3.503 39.625 1.00 77.69 201 LYS A CA 1
ATOM 1606 C C . LYS A 1 201 ? -26.631 -2.721 39.436 1.00 77.69 201 LYS A C 1
ATOM 1608 O O . LYS A 1 201 ? -25.993 -2.849 38.396 1.00 77.69 201 LYS A O 1
ATOM 1613 N N . ILE A 1 202 ? -26.217 -1.996 40.477 1.00 82.88 202 ILE A N 1
ATOM 1614 C CA . ILE A 1 202 ? -24.956 -1.248 40.500 1.00 82.88 202 ILE A CA 1
ATOM 1615 C C . ILE A 1 202 ? -23.764 -2.197 40.330 1.00 82.88 202 ILE A C 1
ATOM 1617 O O . ILE A 1 202 ? -22.924 -1.957 39.474 1.00 82.88 202 ILE A O 1
ATOM 1621 N N . GLU A 1 203 ? -23.713 -3.313 41.066 1.00 84.62 203 GLU A N 1
ATOM 1622 C CA . GLU A 1 203 ? -22.623 -4.296 40.942 1.00 84.62 203 GLU A CA 1
ATOM 1623 C C . GLU A 1 203 ? -22.487 -4.845 39.510 1.00 84.62 203 GLU A C 1
ATOM 1625 O O . GLU A 1 203 ? -21.383 -4.937 38.973 1.00 84.62 203 GLU A O 1
ATOM 1630 N N . LYS A 1 204 ? -23.610 -5.179 38.862 1.00 81.94 204 LYS A N 1
ATOM 1631 C CA . LYS A 1 204 ? -23.607 -5.679 37.479 1.00 81.94 204 LYS A CA 1
ATOM 1632 C C . LYS A 1 204 ? -23.210 -4.610 36.470 1.00 81.94 204 LYS A C 1
ATOM 1634 O O . LYS A 1 204 ? -22.469 -4.929 35.544 1.00 81.94 204 LYS A O 1
ATOM 1639 N N . LEU A 1 205 ? -23.673 -3.373 36.656 1.00 84.56 205 LEU A N 1
ATOM 1640 C CA . LEU A 1 205 ? -23.257 -2.245 35.827 1.00 84.56 205 LEU A CA 1
ATOM 1641 C C . LEU A 1 205 ? -21.748 -2.016 35.944 1.00 84.56 205 LEU A C 1
ATOM 1643 O O . LEU A 1 205 ? -21.071 -1.957 34.925 1.00 84.56 205 LEU A O 1
ATOM 1647 N N . GLU A 1 206 ? -21.208 -1.932 37.161 1.00 88.38 206 GLU A N 1
ATOM 1648 C CA . GLU A 1 206 ? -19.773 -1.706 37.374 1.00 88.38 206 GLU A CA 1
ATOM 1649 C C . GLU A 1 206 ? -18.927 -2.842 36.789 1.00 88.38 206 GLU A C 1
ATOM 1651 O O . GLU A 1 206 ? -17.918 -2.588 36.133 1.00 88.38 206 GLU A O 1
ATOM 1656 N N . LYS A 1 207 ? -19.382 -4.096 36.909 1.00 84.88 207 LYS A N 1
ATOM 1657 C CA . LYS A 1 207 ? -18.724 -5.226 36.245 1.00 84.88 207 LYS A CA 1
ATOM 1658 C C . LYS A 1 207 ? -18.738 -5.091 34.718 1.00 84.88 207 LYS A C 1
ATOM 1660 O O . LYS A 1 207 ? -17.711 -5.316 34.083 1.00 84.88 207 LYS A O 1
ATOM 1665 N N . ALA A 1 208 ? -19.871 -4.713 34.127 1.00 82.44 208 ALA A N 1
ATOM 1666 C CA . ALA A 1 208 ? -19.971 -4.505 32.684 1.00 82.44 208 ALA A CA 1
ATOM 1667 C C . ALA A 1 208 ? -19.086 -3.343 32.207 1.00 82.44 208 ALA A C 1
ATOM 1669 O O . ALA A 1 208 ? -18.412 -3.470 31.188 1.00 82.44 208 ALA A O 1
ATOM 1670 N N . LYS A 1 209 ? -19.029 -2.241 32.964 1.00 87.31 209 LYS A N 1
ATOM 1671 C CA . LYS A 1 209 ? -18.150 -1.096 32.688 1.00 87.31 209 LYS A CA 1
ATOM 1672 C C . LYS A 1 209 ? -16.677 -1.504 32.695 1.00 87.31 209 LYS A C 1
ATOM 1674 O O . LYS A 1 209 ? -15.951 -1.129 31.776 1.00 87.31 209 LYS A O 1
ATOM 1679 N N . GLU A 1 210 ? -16.248 -2.304 33.672 1.00 88.12 210 GLU A N 1
ATOM 1680 C CA . GLU A 1 210 ? -14.856 -2.762 33.753 1.00 88.12 210 GLU A CA 1
ATOM 1681 C C . GLU A 1 210 ? -14.509 -3.756 32.632 1.00 88.12 210 GLU A C 1
ATOM 1683 O O . GLU A 1 210 ? -13.442 -3.654 32.024 1.00 88.12 210 GLU A O 1
ATOM 1688 N N . GLU A 1 211 ? -15.433 -4.660 32.280 1.00 83.31 211 GLU A N 1
ATOM 1689 C CA . GLU A 1 211 ? -15.280 -5.530 31.109 1.00 83.31 211 GLU A CA 1
ATOM 1690 C C . GLU A 1 211 ? -15.160 -4.696 29.821 1.00 83.31 211 GLU A C 1
ATOM 1692 O O . GLU A 1 211 ? -14.236 -4.905 29.035 1.00 83.31 211 GLU A O 1
ATOM 1697 N N . MET A 1 212 ? -16.036 -3.713 29.595 1.00 84.75 212 MET A N 1
ATOM 1698 C CA . MET A 1 212 ? -15.972 -2.843 28.412 1.00 84.75 212 MET A CA 1
ATOM 1699 C C . MET A 1 212 ? -14.676 -2.032 28.353 1.00 84.75 212 MET A C 1
ATOM 1701 O O . MET A 1 212 ? -14.048 -1.981 27.298 1.00 84.75 212 MET A O 1
ATOM 1705 N N . LYS A 1 213 ? -14.235 -1.455 29.477 1.00 90.38 213 LYS A N 1
ATOM 1706 C CA . LYS A 1 213 ? -12.951 -0.751 29.575 1.00 90.38 213 LYS A CA 1
ATOM 1707 C C . LYS A 1 213 ? -11.793 -1.646 29.142 1.00 90.38 213 LYS A C 1
ATOM 1709 O O . LYS A 1 213 ? -11.036 -1.246 28.264 1.00 90.38 213 LYS A O 1
ATOM 1714 N N . SER A 1 214 ? -11.673 -2.843 29.721 1.00 87.06 214 SER A N 1
ATOM 1715 C CA . SER A 1 214 ? -10.591 -3.776 29.384 1.00 87.06 214 SER A CA 1
ATOM 1716 C C . SER A 1 214 ? -10.595 -4.121 27.893 1.00 87.06 214 SER A C 1
ATOM 1718 O O . SER A 1 214 ? -9.545 -4.111 27.256 1.00 87.06 214 SER A O 1
ATOM 1720 N N . ASN A 1 215 ? -11.775 -4.336 27.309 1.00 83.69 215 ASN A N 1
ATOM 1721 C CA . ASN A 1 215 ? -11.887 -4.613 25.881 1.00 83.69 215 ASN A CA 1
ATOM 1722 C C . ASN A 1 215 ? -11.506 -3.409 24.999 1.00 83.69 215 ASN A C 1
ATOM 1724 O O . ASN A 1 215 ? -10.900 -3.584 23.944 1.00 83.69 215 ASN A O 1
ATOM 1728 N N . PHE A 1 216 ? -11.853 -2.184 25.407 1.00 89.12 216 PHE A N 1
ATOM 1729 C CA . PHE A 1 216 ? -11.436 -0.968 24.705 1.00 89.12 216 PHE A CA 1
ATOM 1730 C C . PHE A 1 216 ? -9.928 -0.733 24.808 1.00 89.12 216 PHE A C 1
ATOM 1732 O O . PHE A 1 216 ? -9.319 -0.297 23.832 1.00 89.12 216 PHE A O 1
ATOM 1739 N N . GLU A 1 217 ? -9.316 -1.026 25.957 1.00 91.38 217 GLU A N 1
ATOM 1740 C CA . GLU A 1 217 ? -7.862 -0.966 26.133 1.00 91.38 217 GLU A CA 1
ATOM 1741 C C . GLU A 1 217 ? -7.155 -1.970 25.220 1.00 91.38 217 GLU A C 1
ATOM 1743 O O . GLU A 1 217 ? -6.259 -1.572 24.478 1.00 91.38 217 GLU A O 1
ATOM 1748 N N . GLU A 1 218 ? -7.620 -3.219 25.185 1.00 86.69 218 GLU A N 1
ATOM 1749 C CA . GLU A 1 218 ? -7.059 -4.262 24.323 1.00 86.69 218 GLU A CA 1
ATOM 1750 C C . GLU A 1 218 ? -7.203 -3.914 22.832 1.00 86.69 218 GLU A C 1
ATOM 1752 O O . GLU A 1 218 ? -6.233 -3.972 22.075 1.00 86.69 218 GLU A O 1
ATOM 1757 N N . ALA A 1 219 ? -8.392 -3.478 22.398 1.00 83.38 219 ALA A N 1
ATOM 1758 C CA . ALA A 1 219 ? -8.626 -3.074 21.011 1.00 83.38 219 ALA A CA 1
ATOM 1759 C C . ALA A 1 219 ? -7.733 -1.891 20.599 1.00 83.38 219 ALA A C 1
ATOM 1761 O O . ALA A 1 219 ? -7.150 -1.892 19.510 1.00 83.38 219 ALA A O 1
ATOM 1762 N N . LYS A 1 220 ? -7.587 -0.897 21.485 1.00 89.81 220 LYS A N 1
ATOM 1763 C CA . LYS A 1 220 ? -6.684 0.241 21.294 1.00 89.81 220 LYS A CA 1
ATOM 1764 C C . LYS A 1 220 ? -5.239 -0.232 21.139 1.00 89.81 220 LYS A C 1
ATOM 1766 O O . LYS A 1 220 ? -4.572 0.197 20.203 1.00 89.81 220 LYS A O 1
ATOM 1771 N N . GLU A 1 221 ? -4.753 -1.104 22.019 1.00 90.25 221 GLU A N 1
ATOM 1772 C CA . GLU A 1 221 ? -3.380 -1.622 21.962 1.00 90.25 221 GLU A CA 1
ATOM 1773 C C . GLU A 1 221 ? -3.102 -2.377 20.662 1.00 90.25 221 GLU A C 1
ATOM 1775 O O . GLU A 1 221 ? -2.133 -2.052 19.976 1.00 90.25 221 GLU A O 1
ATOM 1780 N N . GLN A 1 222 ? -3.987 -3.291 20.257 1.00 85.69 222 GLN A N 1
ATOM 1781 C CA . GLN A 1 222 ? -3.825 -4.066 19.022 1.00 85.69 222 GLN A CA 1
ATOM 1782 C C . GLN A 1 222 ? -3.802 -3.178 17.769 1.00 85.69 222 GLN A C 1
ATOM 1784 O O . GLN A 1 222 ? -2.995 -3.387 16.858 1.00 85.69 222 GLN A O 1
ATOM 1789 N N . MET A 1 223 ? -4.658 -2.152 17.710 1.00 87.88 223 MET A N 1
ATOM 1790 C CA . MET A 1 223 ? -4.647 -1.191 16.604 1.00 87.88 223 MET A CA 1
ATOM 1791 C C . MET A 1 223 ? -3.353 -0.378 16.573 1.00 87.88 223 MET A C 1
ATOM 1793 O O . MET A 1 223 ? -2.781 -0.167 15.504 1.00 87.88 223 MET A O 1
ATOM 1797 N N . ILE A 1 224 ? -2.878 0.074 17.733 1.00 92.94 224 ILE A N 1
ATOM 1798 C CA . ILE A 1 224 ? -1.637 0.842 17.835 1.00 92.94 224 ILE A CA 1
ATOM 1799 C C . ILE A 1 224 ? -0.431 -0.022 17.468 1.00 92.94 224 ILE A C 1
ATOM 1801 O O . ILE A 1 224 ? 0.437 0.450 16.737 1.00 92.94 224 ILE A O 1
ATOM 1805 N N . GLU A 1 225 ? -0.385 -1.281 17.900 1.00 91.62 225 GLU A N 1
ATOM 1806 C CA . GLU A 1 225 ? 0.653 -2.240 17.515 1.00 91.62 225 GLU A CA 1
ATOM 1807 C C . GLU A 1 225 ? 0.691 -2.430 15.993 1.00 91.62 225 GLU A C 1
ATOM 1809 O O . GLU A 1 225 ? 1.746 -2.273 15.376 1.00 91.62 225 GLU A O 1
ATOM 1814 N N . PHE A 1 226 ? -0.469 -2.659 15.369 1.00 87.56 226 PHE A N 1
ATOM 1815 C CA . PHE A 1 226 ? -0.577 -2.765 13.915 1.00 87.56 226 PHE A CA 1
ATOM 1816 C C . PHE A 1 226 ? -0.098 -1.498 13.190 1.00 87.56 226 PHE A C 1
ATOM 1818 O O . PHE A 1 226 ? 0.651 -1.593 12.221 1.00 87.56 226 PHE A O 1
ATOM 1825 N N . ILE A 1 227 ? -0.501 -0.311 13.654 1.00 90.75 227 ILE A N 1
ATOM 1826 C CA . ILE A 1 227 ? -0.084 0.968 13.060 1.00 90.75 227 ILE A CA 1
ATOM 1827 C C . ILE A 1 227 ? 1.426 1.200 13.259 1.00 90.75 227 ILE A C 1
ATOM 1829 O O . ILE A 1 227 ? 2.088 1.790 12.399 1.00 90.75 227 ILE A O 1
ATOM 1833 N N . ASN A 1 228 ? 1.997 0.756 14.379 1.00 94.38 228 ASN A N 1
ATOM 1834 C CA . ASN A 1 228 ? 3.417 0.917 14.701 1.00 94.38 228 ASN A CA 1
ATOM 1835 C C . ASN A 1 228 ? 4.327 0.013 13.868 1.00 94.38 228 ASN A C 1
ATOM 1837 O O . ASN A 1 228 ? 5.453 0.416 13.571 1.00 94.38 228 ASN A O 1
ATOM 1841 N N . ASP A 1 229 ? 3.840 -1.144 13.432 1.00 94.12 229 ASP A N 1
ATOM 1842 C CA . ASP A 1 229 ? 4.543 -1.988 12.474 1.00 94.12 229 ASP A CA 1
ATOM 1843 C C . ASP A 1 229 ? 4.421 -1.400 11.061 1.00 94.12 229 ASP A C 1
ATOM 1845 O O . ASP A 1 229 ? 3.459 -1.632 10.334 1.00 94.12 229 ASP A O 1
ATOM 1849 N N . GLU A 1 230 ? 5.416 -0.609 10.661 1.00 92.94 230 GLU A N 1
ATOM 1850 C CA . GLU A 1 230 ? 5.443 0.052 9.352 1.00 92.94 230 GLU A CA 1
ATOM 1851 C C . GLU A 1 230 ? 5.341 -0.925 8.184 1.00 92.94 230 GLU A C 1
ATOM 1853 O O . GLU A 1 230 ? 4.641 -0.660 7.205 1.00 92.94 230 GLU A O 1
ATOM 1858 N N . THR A 1 231 ? 6.030 -2.059 8.300 1.00 92.38 231 THR A N 1
ATOM 1859 C CA . THR A 1 231 ? 6.107 -3.047 7.227 1.00 92.38 231 THR A CA 1
ATOM 1860 C C . THR A 1 231 ? 4.756 -3.722 7.067 1.00 92.38 231 THR A C 1
ATOM 1862 O O . THR A 1 231 ? 4.203 -3.740 5.965 1.00 92.38 231 THR A O 1
ATOM 1865 N N . ARG A 1 232 ? 4.183 -4.212 8.170 1.00 87.94 232 ARG A N 1
ATOM 1866 C CA . ARG A 1 232 ? 2.866 -4.850 8.168 1.00 87.94 232 ARG A CA 1
ATOM 1867 C C . ARG A 1 232 ? 1.766 -3.870 7.785 1.00 87.94 232 ARG A C 1
ATOM 1869 O O . ARG A 1 232 ? 0.879 -4.245 7.018 1.00 87.94 232 ARG A O 1
ATOM 1876 N N . PHE A 1 233 ? 1.828 -2.625 8.257 1.00 89.12 233 PHE A N 1
ATOM 1877 C CA . PHE A 1 233 ? 0.877 -1.579 7.893 1.00 89.12 233 PHE A CA 1
ATOM 1878 C C . PHE A 1 233 ? 0.909 -1.311 6.389 1.00 89.12 233 PHE A C 1
ATOM 1880 O O . PHE A 1 233 ? -0.132 -1.350 5.741 1.00 89.12 233 PHE A O 1
ATOM 1887 N N . LYS A 1 234 ? 2.095 -1.119 5.798 1.00 90.38 234 LYS A N 1
ATOM 1888 C CA . LYS A 1 234 ? 2.230 -0.893 4.354 1.00 90.38 234 LYS A CA 1
ATOM 1889 C C . LYS A 1 234 ? 1.799 -2.107 3.532 1.00 90.38 234 LYS A C 1
ATOM 1891 O O . LYS A 1 234 ? 1.083 -1.949 2.552 1.00 90.38 234 LYS A O 1
ATOM 1896 N N . GLN A 1 235 ? 2.179 -3.316 3.939 1.00 86.88 235 GLN A N 1
ATOM 1897 C CA . GLN A 1 235 ? 1.752 -4.555 3.277 1.00 86.88 235 GLN A CA 1
ATOM 1898 C C . GLN A 1 235 ? 0.238 -4.736 3.310 1.00 86.88 235 GLN A C 1
ATOM 1900 O O . GLN A 1 235 ? -0.360 -5.129 2.311 1.00 86.88 235 GLN A O 1
ATOM 1905 N N . THR A 1 236 ? -0.371 -4.439 4.455 1.00 82.81 236 THR A N 1
ATOM 1906 C CA . THR A 1 236 ? -1.806 -4.616 4.648 1.00 82.81 236 THR A CA 1
ATOM 1907 C C . THR A 1 236 ? -2.567 -3.520 3.931 1.00 82.81 236 THR A C 1
ATOM 1909 O O . THR A 1 236 ? -3.425 -3.849 3.133 1.00 82.81 236 THR A O 1
ATOM 1912 N N . CYS A 1 237 ? -2.245 -2.247 4.171 1.00 84.56 237 CYS A N 1
ATOM 1913 C CA . CYS A 1 237 ? -3.007 -1.084 3.712 1.00 84.56 237 CYS A CA 1
ATOM 1914 C C . CYS A 1 237 ? -2.560 -0.515 2.361 1.00 84.56 237 CYS A C 1
ATOM 1916 O O . CYS A 1 237 ? -3.261 0.328 1.819 1.00 84.56 237 CYS A O 1
ATOM 1918 N N . PHE A 1 238 ? -1.413 -0.917 1.813 1.00 87.75 238 PHE A N 1
ATOM 1919 C CA . PHE A 1 238 ? -0.904 -0.413 0.531 1.00 87.75 238 PHE A CA 1
ATOM 1920 C C . PHE A 1 238 ? -0.136 -1.485 -0.268 1.00 87.75 238 PHE A C 1
ATOM 1922 O O . PHE A 1 238 ? 0.969 -1.217 -0.750 1.00 87.75 238 PHE A O 1
ATOM 1929 N N . PRO A 1 239 ? -0.693 -2.695 -0.483 1.00 85.56 239 PRO A N 1
ATOM 1930 C CA . PRO A 1 239 ? 0.002 -3.759 -1.216 1.00 85.56 239 PRO A CA 1
ATOM 1931 C C . PRO A 1 239 ? 0.400 -3.331 -2.639 1.00 85.56 239 PRO A C 1
ATOM 1933 O O . PRO A 1 239 ? 1.454 -3.713 -3.138 1.00 85.56 239 PRO A O 1
ATOM 1936 N N . MET A 1 240 ? -0.399 -2.466 -3.271 1.00 85.81 240 MET A N 1
ATOM 1937 C CA . MET A 1 240 ? -0.107 -1.926 -4.602 1.00 85.81 240 MET A CA 1
ATOM 1938 C C . MET A 1 240 ? 1.123 -1.011 -4.634 1.00 85.81 240 MET A C 1
ATOM 1940 O O . MET A 1 240 ? 1.794 -0.945 -5.660 1.00 85.81 240 MET A O 1
ATOM 1944 N N . ALA A 1 241 ? 1.466 -0.340 -3.528 1.00 89.50 241 ALA A N 1
ATOM 1945 C CA . ALA A 1 241 ? 2.712 0.423 -3.449 1.00 89.50 241 ALA A CA 1
ATOM 1946 C C . ALA A 1 241 ? 3.934 -0.507 -3.524 1.00 89.50 241 ALA A C 1
ATOM 1948 O O . ALA A 1 241 ? 4.908 -0.181 -4.195 1.00 89.50 241 ALA A O 1
ATOM 1949 N N . LEU A 1 242 ? 3.863 -1.684 -2.890 1.00 89.19 242 LEU A N 1
ATOM 1950 C CA . LEU A 1 242 ? 4.940 -2.679 -2.919 1.00 89.19 242 LEU A CA 1
ATOM 1951 C C . LEU A 1 242 ? 5.111 -3.293 -4.312 1.00 89.19 242 LEU A C 1
ATOM 1953 O O . LEU A 1 242 ? 6.234 -3.454 -4.787 1.00 89.19 242 LEU A O 1
ATOM 1957 N N . GLU A 1 243 ? 4.003 -3.602 -4.988 1.00 86.62 243 GLU A N 1
ATOM 1958 C CA . GLU A 1 243 ? 4.053 -4.081 -6.373 1.00 86.62 243 GLU A CA 1
ATOM 1959 C C . GLU A 1 243 ? 4.627 -3.017 -7.317 1.00 86.62 243 GLU A C 1
ATOM 1961 O O . GLU A 1 243 ? 5.460 -3.329 -8.170 1.00 86.62 243 GLU A O 1
ATOM 1966 N N . LEU A 1 244 ? 4.253 -1.748 -7.133 1.00 88.12 244 LEU A N 1
ATOM 1967 C CA . LEU A 1 244 ? 4.804 -0.639 -7.908 1.00 88.12 244 LEU A CA 1
ATOM 1968 C C . LEU A 1 244 ? 6.319 -0.479 -7.685 1.00 88.12 244 LEU A C 1
ATOM 1970 O O . LEU A 1 244 ? 7.064 -0.375 -8.660 1.00 88.12 244 LEU A O 1
ATOM 1974 N N . GLU A 1 245 ? 6.784 -0.523 -6.433 1.00 91.62 245 GLU A N 1
ATOM 1975 C CA . GLU A 1 245 ? 8.213 -0.498 -6.077 1.00 91.62 245 GLU A CA 1
ATOM 1976 C C . GLU A 1 245 ? 8.988 -1.627 -6.762 1.00 91.62 245 GLU A C 1
ATOM 1978 O O . GLU A 1 245 ? 10.027 -1.397 -7.383 1.00 91.62 245 GLU A O 1
ATOM 1983 N N . LYS A 1 246 ? 8.443 -2.845 -6.722 1.00 88.62 246 LYS A N 1
ATOM 1984 C CA . LYS A 1 246 ? 9.034 -4.020 -7.366 1.00 88.62 246 LYS A CA 1
ATOM 1985 C C . LYS A 1 246 ? 9.102 -3.880 -8.889 1.00 88.62 246 LYS A C 1
ATOM 1987 O O . LYS A 1 246 ? 10.11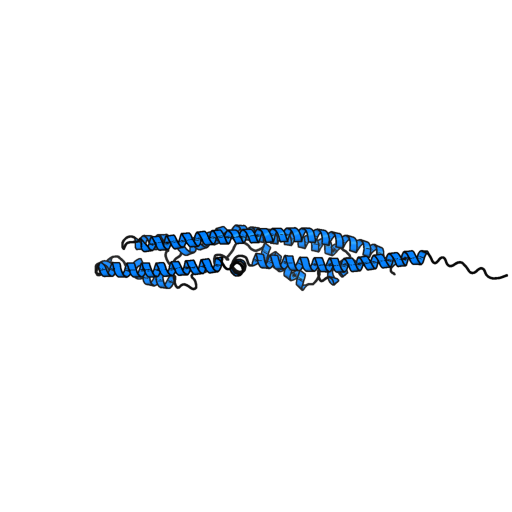0 -4.255 -9.495 1.00 88.62 246 LYS A O 1
ATOM 1992 N N . CYS A 1 247 ? 8.057 -3.336 -9.515 1.00 85.38 247 CYS A N 1
ATOM 1993 C CA . CYS A 1 247 ? 8.029 -3.093 -10.958 1.00 85.38 247 CYS A CA 1
ATOM 1994 C C . CYS A 1 247 ? 9.081 -2.055 -11.375 1.00 85.38 247 CYS A C 1
ATOM 1996 O O . CYS A 1 247 ? 9.818 -2.286 -12.335 1.00 85.38 247 CYS A O 1
ATOM 1998 N N . ILE A 1 248 ? 9.187 -0.946 -10.634 1.00 88.00 248 ILE A N 1
ATOM 1999 C CA . ILE A 1 248 ? 10.192 0.101 -10.870 1.00 88.00 248 ILE A CA 1
ATOM 2000 C C . ILE A 1 248 ? 11.603 -0.482 -10.735 1.00 88.00 248 ILE A C 1
ATOM 2002 O O . ILE A 1 248 ? 12.398 -0.363 -11.666 1.00 88.00 248 ILE A O 1
ATOM 2006 N N . GLN A 1 249 ? 11.883 -1.201 -9.645 1.00 89.69 249 GLN A N 1
ATOM 2007 C CA . GLN A 1 249 ? 13.182 -1.837 -9.400 1.00 89.69 249 GLN A CA 1
ATOM 2008 C C . GLN A 1 249 ? 13.573 -2.815 -10.523 1.00 89.69 249 GLN A C 1
ATOM 2010 O O . GLN A 1 249 ? 14.696 -2.790 -11.027 1.00 89.69 249 GLN A O 1
ATOM 2015 N N . THR A 1 250 ? 12.630 -3.647 -10.976 1.00 86.00 250 THR A N 1
ATOM 2016 C CA . THR A 1 250 ? 12.861 -4.591 -12.086 1.00 86.00 250 THR A CA 1
ATOM 2017 C C . THR A 1 250 ? 13.208 -3.859 -13.389 1.00 86.00 250 THR A C 1
ATOM 2019 O O . THR A 1 250 ? 14.065 -4.302 -14.164 1.00 86.00 250 THR A O 1
ATOM 2022 N N . CYS A 1 251 ? 12.556 -2.722 -13.642 1.00 86.25 251 CYS A N 1
ATOM 2023 C CA . CYS A 1 251 ? 12.837 -1.895 -14.809 1.00 86.25 251 CYS A CA 1
ATOM 2024 C C . CYS A 1 251 ? 14.233 -1.260 -14.724 1.00 86.25 251 CYS A C 1
ATOM 2026 O O . CYS A 1 251 ? 14.969 -1.274 -15.707 1.00 86.25 251 CYS A O 1
ATOM 2028 N N . GLU A 1 252 ? 14.634 -0.765 -13.554 1.00 89.44 252 GLU A N 1
ATOM 2029 C CA . GLU A 1 252 ? 15.958 -0.168 -13.323 1.00 89.44 252 GLU A CA 1
ATOM 2030 C C . GLU A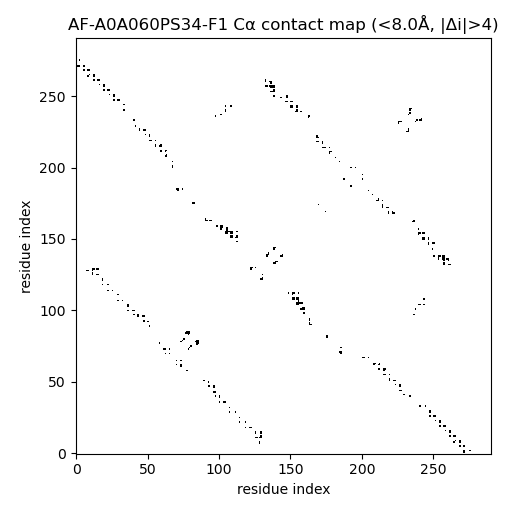 1 252 ? 17.093 -1.160 -13.569 1.00 89.44 252 GLU A C 1
ATOM 2032 O O . GLU A 1 252 ? 18.075 -0.843 -14.244 1.00 89.44 252 GLU A O 1
ATOM 2037 N N . GLU A 1 253 ? 16.941 -2.392 -13.089 1.00 89.31 253 GLU A N 1
ATOM 2038 C CA . GLU A 1 253 ? 17.903 -3.463 -13.351 1.00 89.31 253 GLU A CA 1
ATOM 2039 C C . GLU A 1 253 ? 18.001 -3.795 -14.845 1.00 89.31 253 GLU A C 1
ATOM 2041 O O . GLU A 1 253 ? 19.094 -4.048 -15.362 1.00 89.31 253 GLU A O 1
ATOM 2046 N N . SER A 1 254 ? 16.871 -3.762 -15.554 1.00 86.00 254 SER A N 1
ATOM 2047 C CA . SER A 1 254 ? 16.812 -4.015 -16.997 1.00 86.00 254 SER A CA 1
ATOM 2048 C C . SER A 1 254 ? 17.467 -2.886 -17.802 1.00 86.00 254 SER A C 1
ATOM 2050 O O . SER A 1 254 ? 18.203 -3.153 -18.758 1.00 86.00 254 SER A O 1
ATOM 2052 N N . VAL A 1 255 ? 17.264 -1.627 -17.397 1.00 88.56 255 VAL A N 1
ATOM 2053 C CA . VAL A 1 255 ? 17.940 -0.460 -17.986 1.00 88.56 255 VAL A CA 1
ATOM 2054 C C . VAL A 1 255 ? 19.446 -0.566 -17.799 1.00 88.56 255 VAL A C 1
ATOM 2056 O O . VAL A 1 255 ? 20.188 -0.477 -18.778 1.00 88.56 255 VAL A O 1
ATOM 2059 N N . LYS A 1 256 ? 19.905 -0.853 -16.576 1.00 91.25 256 LYS A N 1
ATOM 2060 C CA . LYS A 1 256 ? 21.333 -0.990 -16.272 1.00 91.25 256 LYS A CA 1
ATOM 2061 C C . LYS A 1 256 ? 22.008 -2.049 -17.151 1.00 91.25 256 LYS A C 1
ATOM 2063 O O . LYS A 1 256 ? 23.013 -1.763 -17.797 1.00 91.25 256 LYS A O 1
ATOM 2068 N N . LYS A 1 257 ? 21.422 -3.247 -17.254 1.00 90.75 257 LYS A N 1
ATOM 2069 C CA . LYS A 1 257 ? 21.944 -4.324 -18.121 1.00 90.75 257 LYS A CA 1
ATOM 2070 C C . LYS A 1 257 ? 21.959 -3.935 -19.598 1.00 90.75 257 LYS A C 1
ATOM 2072 O O . LYS A 1 257 ? 22.848 -4.340 -20.346 1.00 90.75 257 LYS A O 1
ATOM 2077 N N . THR A 1 258 ? 20.975 -3.155 -20.041 1.00 90.19 258 THR A N 1
ATOM 2078 C CA . THR A 1 258 ? 20.913 -2.669 -21.426 1.00 90.19 258 THR A CA 1
ATOM 2079 C C . THR A 1 258 ? 22.028 -1.675 -21.711 1.00 90.19 258 THR A C 1
ATOM 2081 O O . THR A 1 258 ? 2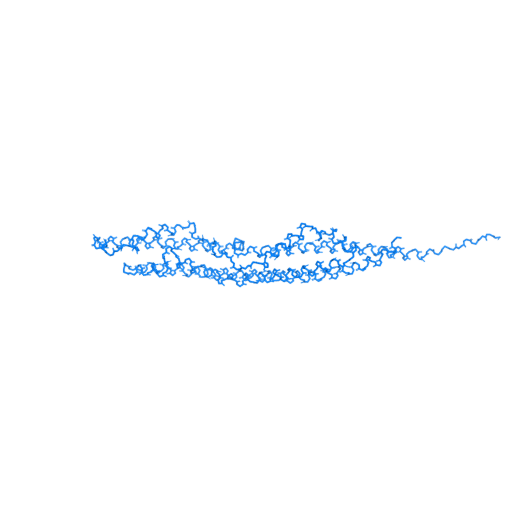2.671 -1.776 -22.753 1.00 90.19 258 THR A O 1
ATOM 2084 N N . GLN A 1 259 ? 22.322 -0.777 -20.771 1.00 91.75 259 GLN A N 1
ATOM 2085 C CA . GLN A 1 259 ? 23.452 0.144 -20.878 1.00 91.75 259 GLN A CA 1
ATOM 2086 C C . GLN A 1 259 ? 24.796 -0.600 -20.904 1.00 91.75 259 GLN A C 1
ATOM 2088 O O . GLN A 1 259 ? 25.654 -0.275 -21.720 1.00 91.75 259 GLN A O 1
ATOM 2093 N N . GLU A 1 260 ? 24.968 -1.648 -20.093 1.00 93.12 260 GLU A N 1
ATOM 2094 C CA . GLU A 1 260 ? 26.160 -2.513 -20.136 1.00 93.12 260 GLU A CA 1
ATOM 2095 C C . GLU A 1 260 ? 26.320 -3.201 -21.508 1.00 93.12 260 GLU A C 1
ATOM 2097 O O . GLU A 1 260 ? 27.416 -3.238 -22.073 1.00 93.12 260 GLU A O 1
ATOM 2102 N N . CYS A 1 261 ? 25.224 -3.689 -22.102 1.00 90.38 261 CYS A N 1
ATOM 2103 C CA . CYS A 1 261 ? 25.242 -4.257 -23.455 1.00 90.38 261 CYS A CA 1
ATOM 2104 C C . CYS A 1 261 ? 25.559 -3.197 -24.527 1.00 90.38 261 CYS A C 1
ATOM 2106 O O . CYS A 1 261 ? 26.313 -3.475 -25.463 1.00 90.38 261 CYS A O 1
ATOM 2108 N N . ALA A 1 262 ? 25.023 -1.980 -24.385 1.00 92.31 262 ALA A N 1
ATOM 2109 C CA . ALA A 1 262 ? 25.286 -0.853 -25.280 1.00 92.31 262 ALA A CA 1
ATOM 2110 C C . ALA A 1 262 ? 26.769 -0.452 -25.279 1.00 92.31 262 ALA A C 1
ATOM 2112 O O . ALA A 1 262 ? 27.341 -0.255 -26.349 1.00 92.31 262 ALA A O 1
ATOM 2113 N N . GLN A 1 263 ? 27.430 -0.454 -24.117 1.00 93.56 263 GLN A N 1
ATOM 2114 C CA . GLN A 1 263 ? 28.883 -0.244 -24.021 1.00 93.56 263 GLN A CA 1
ATOM 2115 C C . GLN A 1 263 ? 29.682 -1.330 -24.761 1.00 93.56 263 GLN A C 1
ATOM 2117 O O . GLN A 1 263 ? 30.731 -1.056 -25.346 1.00 93.56 263 GLN A O 1
ATOM 2122 N N . GLY A 1 264 ? 29.200 -2.577 -24.759 1.00 92.44 264 GLY A N 1
ATOM 2123 C CA . GLY A 1 264 ? 29.787 -3.656 -25.557 1.00 92.44 264 GLY A CA 1
ATOM 2124 C C . GLY A 1 264 ? 29.689 -3.389 -27.062 1.00 92.44 264 GLY A C 1
ATOM 2125 O O . GLY A 1 264 ? 30.671 -3.562 -27.787 1.00 92.44 264 GLY A O 1
ATOM 2126 N N . LEU A 1 265 ? 28.526 -2.919 -27.524 1.00 92.38 265 LEU A N 1
ATOM 2127 C CA . LEU A 1 265 ? 28.312 -2.530 -28.920 1.00 92.38 265 LEU A CA 1
ATOM 2128 C C . LEU A 1 265 ? 29.186 -1.331 -29.317 1.00 92.38 265 LEU A C 1
ATOM 2130 O O . LEU A 1 265 ? 29.781 -1.343 -30.391 1.00 92.38 265 LEU A O 1
ATOM 2134 N N . GLU A 1 266 ? 29.315 -0.334 -28.444 1.00 95.00 266 GLU A N 1
ATOM 2135 C CA . GLU A 1 266 ? 30.179 0.833 -28.645 1.00 95.00 266 GLU A CA 1
ATOM 2136 C C . GLU A 1 266 ? 31.648 0.433 -28.845 1.00 95.00 266 GLU A C 1
ATOM 2138 O O . GLU A 1 266 ? 32.269 0.828 -29.831 1.00 95.00 266 GLU A O 1
ATOM 2143 N N . LYS A 1 267 ? 32.184 -0.442 -27.983 1.00 94.62 267 LYS A N 1
ATOM 2144 C CA . LYS A 1 267 ? 33.552 -0.977 -28.125 1.00 94.62 267 LYS A CA 1
ATOM 2145 C C . LYS A 1 267 ? 33.750 -1.750 -29.429 1.00 94.62 267 LYS A C 1
ATOM 2147 O O . LYS A 1 267 ? 34.811 -1.654 -30.050 1.00 94.62 267 LYS A O 1
ATOM 2152 N N . TRP A 1 268 ? 32.745 -2.521 -29.849 1.00 92.69 268 TRP A N 1
ATOM 2153 C CA . TRP A 1 268 ? 32.784 -3.245 -31.121 1.00 92.69 268 TRP A CA 1
ATOM 2154 C C . TRP A 1 268 ? 32.804 -2.287 -32.319 1.00 92.69 268 TRP A C 1
ATOM 2156 O O . TRP A 1 268 ? 33.595 -2.490 -33.240 1.00 92.69 268 TRP A O 1
ATOM 2166 N N . ILE A 1 269 ? 31.992 -1.223 -32.287 1.00 91.94 269 ILE A N 1
ATOM 2167 C CA . ILE A 1 269 ? 31.992 -0.174 -33.315 1.00 91.94 269 ILE A CA 1
ATOM 2168 C C . ILE A 1 269 ? 33.364 0.499 -33.381 1.00 91.94 269 ILE A C 1
ATOM 2170 O O . ILE A 1 269 ? 33.927 0.581 -34.468 1.00 91.94 269 ILE A O 1
ATOM 2174 N N . GLN A 1 270 ? 33.926 0.906 -32.238 1.00 92.06 270 GLN A N 1
ATOM 2175 C CA . GLN A 1 270 ? 35.240 1.553 -32.176 1.00 92.06 270 GLN A CA 1
ATOM 2176 C C . GLN A 1 270 ? 36.339 0.667 -32.781 1.00 92.06 270 GLN A C 1
ATOM 2178 O O . GLN A 1 270 ? 37.091 1.104 -33.646 1.00 92.06 270 GLN A O 1
ATOM 2183 N N . THR A 1 271 ? 36.369 -0.612 -32.398 1.00 91.44 271 THR A N 1
ATOM 2184 C CA . THR A 1 271 ? 37.336 -1.583 -32.935 1.00 91.44 271 THR A CA 1
ATOM 2185 C C . THR A 1 271 ? 37.177 -1.759 -34.450 1.00 91.44 271 THR A C 1
ATOM 2187 O O . THR A 1 271 ? 38.163 -1.864 -35.177 1.00 91.44 271 THR A O 1
ATOM 2190 N N . GLY A 1 272 ? 35.933 -1.788 -34.940 1.00 89.25 272 GLY A N 1
ATOM 2191 C CA . GLY A 1 272 ? 35.633 -1.863 -36.368 1.00 89.25 272 GLY A CA 1
ATOM 2192 C C . GLY A 1 272 ? 36.114 -0.635 -37.142 1.00 89.25 272 GLY A C 1
ATOM 2193 O O . GLY A 1 272 ? 36.650 -0.786 -38.236 1.00 89.25 272 GLY A O 1
ATOM 2194 N N . GLU A 1 273 ? 35.965 0.565 -36.577 1.00 89.56 273 GLU A N 1
ATOM 2195 C CA . GLU A 1 273 ? 36.486 1.796 -37.180 1.00 89.56 273 GLU A CA 1
ATOM 2196 C C . GLU A 1 273 ? 38.010 1.803 -37.266 1.00 89.56 273 GLU A C 1
ATOM 2198 O O . GLU A 1 273 ? 38.557 2.201 -38.293 1.00 89.56 273 GLU A O 1
ATOM 2203 N N . ASP A 1 274 ? 38.689 1.366 -36.208 1.00 88.56 274 ASP A N 1
ATOM 2204 C CA . ASP A 1 274 ? 40.151 1.339 -36.161 1.00 88.56 274 ASP A CA 1
ATOM 2205 C C . ASP A 1 274 ? 40.719 0.321 -37.161 1.00 88.56 274 ASP A C 1
ATOM 2207 O O . ASP A 1 274 ? 41.692 0.610 -37.857 1.00 88.56 274 ASP A O 1
ATOM 2211 N N . PHE A 1 275 ? 40.062 -0.834 -37.310 1.00 86.25 275 PHE A N 1
ATOM 2212 C CA . PHE A 1 275 ? 40.404 -1.832 -38.327 1.00 86.25 275 PHE A CA 1
ATOM 2213 C C . PHE A 1 275 ? 40.273 -1.276 -39.752 1.00 86.25 275 PHE A C 1
ATOM 2215 O O . PHE A 1 275 ? 41.154 -1.464 -40.584 1.00 86.25 275 PHE A O 1
ATOM 2222 N N . ILE A 1 276 ? 39.189 -0.548 -40.016 1.00 84.56 276 ILE A N 1
ATOM 2223 C CA . ILE A 1 276 ? 38.899 0.049 -41.323 1.00 84.56 276 ILE A CA 1
ATOM 2224 C C . ILE A 1 276 ? 39.910 1.135 -41.679 1.00 84.56 276 ILE A C 1
ATOM 2226 O O . ILE A 1 276 ? 40.464 1.121 -42.773 1.00 84.56 276 ILE A O 1
ATOM 2230 N N . LYS A 1 277 ? 40.227 2.015 -40.724 1.00 81.38 277 LYS A N 1
ATOM 2231 C CA . LYS A 1 277 ? 41.274 3.029 -40.893 1.00 81.38 277 LYS A CA 1
ATOM 2232 C C . LYS A 1 277 ? 42.647 2.397 -41.137 1.00 81.38 277 LYS A C 1
ATOM 2234 O O . LYS A 1 277 ? 43.442 2.985 -41.852 1.00 81.38 277 LYS A O 1
ATOM 2239 N N . GLY A 1 278 ? 42.937 1.232 -40.550 1.00 73.81 278 GLY A N 1
ATOM 2240 C CA . GLY A 1 278 ? 44.199 0.507 -40.732 1.00 73.81 278 GLY A CA 1
ATOM 2241 C C . GLY A 1 278 ? 44.363 -0.170 -42.100 1.00 73.81 278 GLY A C 1
ATOM 2242 O O . GLY A 1 278 ? 45.487 -0.261 -42.590 1.00 73.81 278 GLY A O 1
ATOM 2243 N N . GLU A 1 279 ? 43.273 -0.615 -42.735 1.00 59.97 279 GLU A N 1
ATOM 2244 C CA . GLU A 1 279 ? 43.301 -1.183 -44.096 1.00 59.97 279 GLU A CA 1
ATOM 2245 C C . GLU A 1 279 ? 43.607 -0.123 -45.171 1.00 59.97 279 GLU A C 1
ATOM 2247 O O . GLU A 1 279 ? 44.299 -0.433 -46.140 1.00 59.97 279 GLU A O 1
ATOM 2252 N N . ASP A 1 280 ? 43.188 1.133 -44.970 1.00 55.47 280 ASP A N 1
ATOM 2253 C CA . ASP A 1 280 ? 43.447 2.249 -45.899 1.00 55.47 280 ASP A CA 1
ATOM 2254 C C . ASP A 1 280 ? 44.942 2.646 -45.995 1.00 55.47 280 ASP A C 1
ATOM 2256 O O . ASP A 1 280 ? 45.322 3.395 -46.894 1.00 55.47 280 ASP A O 1
ATOM 2260 N N . PHE A 1 281 ? 45.815 2.131 -45.114 1.00 54.28 281 PHE A N 1
ATOM 2261 C CA . PHE A 1 281 ? 47.268 2.379 -45.141 1.00 54.28 281 PHE A CA 1
ATOM 2262 C C . PHE A 1 281 ? 48.090 1.297 -45.861 1.00 54.28 281 PHE A C 1
ATOM 2264 O O . PHE A 1 281 ? 49.305 1.454 -45.993 1.00 54.28 281 PHE A O 1
ATOM 2271 N N . ILE A 1 282 ? 47.479 0.208 -46.346 1.00 54.75 282 ILE A N 1
ATOM 2272 C CA . ILE A 1 282 ? 48.193 -0.804 -47.143 1.00 54.75 282 ILE A CA 1
ATOM 2273 C C . ILE A 1 282 ? 48.095 -0.439 -48.631 1.00 54.75 282 ILE A C 1
ATOM 2275 O O . ILE A 1 282 ? 47.461 -1.126 -49.431 1.00 54.75 282 ILE A O 1
ATOM 2279 N N . GLU A 1 283 ? 48.744 0.658 -49.021 1.00 47.56 283 GLU A N 1
ATOM 2280 C CA . GLU A 1 283 ? 49.051 0.920 -50.426 1.00 47.56 283 GLU A CA 1
ATOM 2281 C C . GLU A 1 283 ? 50.211 -0.012 -50.815 1.00 47.56 283 GLU A C 1
ATOM 2283 O O . GLU A 1 283 ? 51.371 0.200 -50.462 1.00 47.56 283 GLU A O 1
ATOM 2288 N N . VAL A 1 284 ? 49.886 -1.141 -51.450 1.00 55.06 284 VAL A N 1
ATOM 2289 C CA . VAL A 1 284 ? 50.891 -2.106 -51.907 1.00 55.06 284 VAL A CA 1
ATOM 2290 C C . VAL A 1 284 ? 51.676 -1.457 -53.045 1.00 55.06 284 VAL A C 1
ATOM 2292 O O . VAL A 1 284 ? 51.201 -1.422 -54.181 1.00 55.06 284 VAL A O 1
ATOM 2295 N N . GLU A 1 285 ? 52.878 -0.946 -52.758 1.00 50.59 285 GLU A N 1
ATOM 2296 C CA . GLU A 1 285 ? 53.813 -0.521 -53.803 1.00 50.59 285 GLU A CA 1
ATOM 2297 C C . GLU A 1 285 ? 53.984 -1.664 -54.819 1.00 50.59 285 GLU A C 1
ATOM 2299 O O . GLU A 1 285 ? 54.352 -2.788 -54.441 1.00 50.59 285 GLU A O 1
ATOM 2304 N N . PRO A 1 286 ? 53.740 -1.432 -56.121 1.00 49.72 286 PRO A N 1
ATOM 2305 C CA . PRO A 1 286 ? 54.006 -2.451 -57.113 1.00 49.72 286 PRO A CA 1
ATOM 2306 C C . PRO A 1 286 ? 55.521 -2.644 -57.171 1.00 49.72 286 PRO A C 1
ATOM 2308 O O . PRO A 1 286 ? 56.259 -1.729 -57.544 1.00 49.72 286 PRO A O 1
ATOM 2311 N N . LYS A 1 287 ? 55.989 -3.848 -56.815 1.00 57.00 287 LYS A N 1
ATOM 2312 C CA . LYS A 1 287 ? 57.373 -4.273 -57.053 1.00 57.00 287 LYS A CA 1
ATOM 2313 C C . LYS A 1 287 ? 57.701 -4.020 -58.525 1.00 57.00 287 LYS A C 1
ATOM 2315 O O . LYS A 1 287 ? 57.253 -4.766 -59.396 1.00 57.00 287 LYS A O 1
ATOM 2320 N N . ARG A 1 288 ? 58.468 -2.962 -58.807 1.00 50.47 288 ARG A N 1
ATOM 2321 C CA . ARG A 1 288 ? 59.029 -2.725 -60.137 1.00 50.47 288 ARG A CA 1
ATOM 2322 C C . ARG A 1 288 ? 59.956 -3.889 -60.452 1.00 50.47 288 ARG A C 1
ATOM 2324 O O . ARG A 1 288 ? 60.970 -4.089 -59.786 1.00 50.47 288 ARG A O 1
ATOM 2331 N N . GLY A 1 289 ? 59.534 -4.680 -61.433 1.00 54.72 289 GLY A N 1
ATOM 2332 C CA . GLY A 1 289 ? 60.335 -5.725 -62.043 1.00 54.72 289 GLY A CA 1
ATOM 2333 C C . GLY A 1 289 ? 61.633 -5.156 -62.607 1.00 54.72 289 GLY A C 1
ATOM 2334 O O . GLY A 1 289 ? 61.689 -4.014 -63.063 1.00 54.72 289 GLY A O 1
ATOM 2335 N N . MET A 1 290 ? 62.652 -5.997 -62.502 1.00 45.94 290 MET A N 1
ATOM 2336 C CA . MET A 1 290 ? 64.043 -5.815 -62.890 1.00 45.94 290 MET A CA 1
ATOM 2337 C C . MET A 1 290 ? 64.225 -5.300 -64.323 1.00 45.94 290 MET A C 1
ATOM 2339 O O . MET A 1 290 ? 63.474 -5.686 -65.215 1.00 45.94 290 MET A O 1
ATOM 2343 N N . ASN A 1 291 ? 65.303 -4.541 -64.523 1.00 46.94 291 ASN A N 1
ATOM 2344 C CA . ASN A 1 291 ? 66.260 -4.744 -65.612 1.00 46.94 291 ASN A CA 1
ATOM 2345 C C . ASN A 1 291 ? 67.662 -4.425 -65.091 1.00 46.94 291 ASN A C 1
ATOM 2347 O O . ASN A 1 291 ? 67.785 -3.412 -64.367 1.00 46.94 291 ASN A O 1
#

Organism: NCBI:txid1426844

Foldseek 3Di:
DLVVVLVLLVLLLVLLVVLLVLLVVLLVVLVVLLVVLLVLLVVLLVQLLVCLVVLLVVLLVVLQPDDLVCNLVSCCQCQNDLRVNVLVVSLVSLLVSQVVSLVSQLVSLVVVLVSVVVSVVSCVVSPDNNVVLLVVLVVPDPVLVCLLNVLSVCSNPDDSDDLSVPDPLCPVPPLVVLVVVCVCSNDDDCVVVVPDDPVVSVVSSVVSSVSNSVSSVSSSVSSNVCSVPSVNVCCRSPVSSVSSVVSSVSNVSSSVSSVVSSVVSVVVSVVSVVVVVVVVPCPPDPPPDDD